Protein AF-L8HB00-F1 (afdb_monomer)

Nearest PDB structures (foldseek):
  5vso-assembly1_A  TM=8.810E-01  e=8.664E-04  Saccharomyces cerevisiae S288C
  6yxy-assembly1_BK  TM=7.697E-01  e=9.149E-04  Trypanosoma brucei brucei
  2cug-assembly1_A  TM=8.144E-01  e=2.578E-03  Mus musculus
  1wjz-assembly1_A  TM=8.775E-01  e=6.881E-03  Mus musculus
  4j7z-assembly3_C  TM=7.113E-01  e=1.415E-03  Thermus thermophilus HB8

Structure (mmCIF, N/CA/C/O backbone):
data_AF-L8HB00-F1
#
_entry.id   AF-L8HB00-F1
#
loop_
_atom_site.group_PDB
_atom_site.id
_atom_site.type_symbol
_atom_site.label_atom_id
_atom_site.label_alt_id
_atom_site.label_comp_id
_atom_site.label_asym_id
_atom_site.label_entity_id
_atom_site.label_seq_id
_atom_site.pdbx_PDB_ins_code
_atom_site.Cartn_x
_atom_site.Cartn_y
_atom_site.Cartn_z
_atom_site.occupancy
_atom_site.B_iso_or_equiv
_atom_site.auth_seq_id
_atom_site.auth_comp_id
_atom_site.auth_asym_id
_atom_site.auth_atom_id
_atom_site.pdbx_PDB_model_num
ATOM 1 N N . MET A 1 1 ? 56.056 15.959 11.701 1.00 39.66 1 MET A N 1
ATOM 2 C CA . MET A 1 1 ? 55.406 15.051 10.730 1.00 39.66 1 MET A CA 1
ATOM 3 C C . MET A 1 1 ? 53.929 14.975 11.079 1.00 39.66 1 MET A C 1
ATOM 5 O O . MET A 1 1 ? 53.595 14.394 12.098 1.00 39.66 1 MET A O 1
ATOM 9 N N . ALA A 1 2 ? 53.075 15.645 10.307 1.00 41.38 2 ALA A N 1
ATOM 10 C CA . ALA A 1 2 ? 51.628 15.688 10.512 1.00 41.38 2 ALA A CA 1
ATOM 11 C C . ALA A 1 2 ? 50.933 15.232 9.219 1.00 41.38 2 ALA A C 1
ATOM 13 O O . ALA A 1 2 ? 51.299 15.740 8.157 1.00 41.38 2 ALA A O 1
ATOM 14 N N . PRO A 1 3 ? 49.950 14.319 9.272 1.00 49.31 3 PRO A N 1
ATOM 15 C CA . PRO A 1 3 ? 49.091 14.029 8.137 1.00 49.31 3 PRO A CA 1
ATOM 16 C C . PRO A 1 3 ? 47.761 14.782 8.291 1.00 49.31 3 PRO A C 1
ATOM 18 O O . PRO A 1 3 ? 46.856 14.354 9.000 1.00 49.31 3 PRO A O 1
ATOM 21 N N . THR A 1 4 ? 47.621 15.910 7.601 1.00 55.75 4 THR A N 1
ATOM 22 C CA . THR A 1 4 ? 46.333 16.574 7.356 1.00 55.75 4 THR A CA 1
ATOM 23 C C . THR A 1 4 ? 46.230 16.826 5.857 1.00 55.75 4 THR A C 1
ATOM 25 O O . THR A 1 4 ? 47.190 17.336 5.288 1.00 55.75 4 THR A O 1
ATOM 28 N N . ARG A 1 5 ? 45.105 16.424 5.226 1.00 55.84 5 ARG A N 1
ATOM 29 C CA . ARG A 1 5 ? 44.548 16.905 3.922 1.00 55.84 5 ARG A CA 1
ATOM 30 C C . ARG A 1 5 ? 43.661 15.903 3.155 1.00 55.84 5 ARG A C 1
ATOM 32 O O . ARG A 1 5 ? 43.244 16.215 2.051 1.00 55.84 5 ARG A O 1
ATOM 39 N N . GLY A 1 6 ? 43.297 14.747 3.719 1.00 54.19 6 GLY A N 1
ATOM 40 C CA . GLY A 1 6 ? 42.375 13.810 3.043 1.00 54.19 6 GLY A CA 1
ATOM 41 C C . GLY A 1 6 ? 40.877 14.127 3.194 1.00 54.19 6 GLY A C 1
ATOM 42 O O . GLY A 1 6 ? 40.099 13.890 2.281 1.00 54.19 6 GLY A O 1
ATOM 43 N N . TRP A 1 7 ? 40.460 14.693 4.331 1.00 51.41 7 TRP A N 1
ATOM 44 C CA . TRP A 1 7 ? 39.037 14.753 4.711 1.00 51.41 7 TRP A CA 1
ATOM 45 C C . TRP A 1 7 ? 38.340 16.074 4.363 1.00 51.41 7 TRP A C 1
ATOM 47 O O . TRP A 1 7 ? 37.119 16.126 4.255 1.00 51.41 7 TRP A O 1
ATOM 57 N N . VAL A 1 8 ? 39.106 17.143 4.133 1.00 53.53 8 VAL A N 1
ATOM 58 C CA . VAL A 1 8 ? 38.538 18.474 3.859 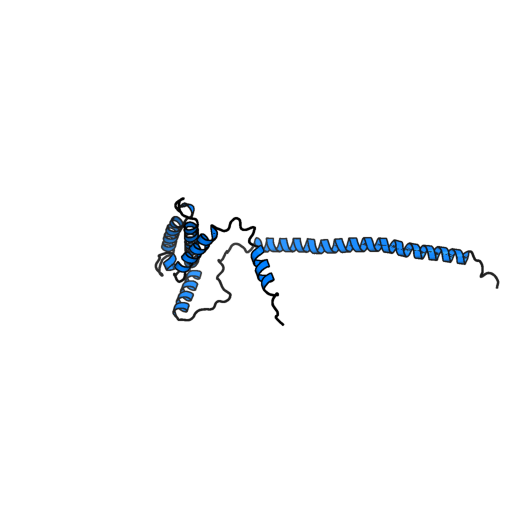1.00 53.53 8 VAL A CA 1
ATOM 59 C C . VAL A 1 8 ? 37.938 18.544 2.449 1.00 53.53 8 VAL A C 1
ATOM 61 O O . VAL A 1 8 ? 36.927 19.204 2.247 1.00 53.53 8 VAL A O 1
ATOM 64 N N . LEU A 1 9 ? 38.490 17.807 1.479 1.00 53.34 9 LEU A N 1
ATOM 65 C CA . LEU A 1 9 ? 37.982 17.809 0.102 1.00 53.34 9 LEU A CA 1
ATOM 66 C C . LEU A 1 9 ? 36.659 17.039 -0.047 1.00 53.34 9 LEU A C 1
ATOM 68 O O . LEU A 1 9 ? 35.803 17.467 -0.816 1.00 53.34 9 LEU A O 1
ATOM 72 N N . ALA A 1 10 ? 36.437 15.975 0.734 1.00 50.38 10 ALA A N 1
ATOM 73 C CA . ALA A 1 10 ? 35.156 15.262 0.747 1.00 50.38 10 ALA A CA 1
ATO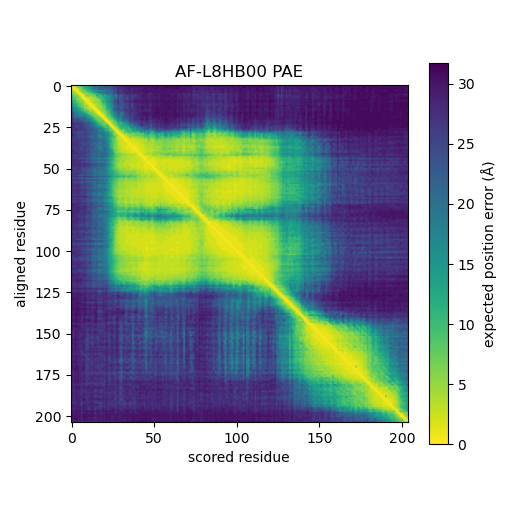M 74 C C . ALA A 1 10 ? 34.014 16.136 1.304 1.00 50.38 10 ALA A C 1
ATOM 76 O O . ALA A 1 10 ? 32.906 16.113 0.775 1.00 50.38 10 ALA A O 1
ATOM 77 N N . ALA A 1 11 ? 34.300 16.971 2.310 1.00 48.78 11 ALA A N 1
ATOM 78 C CA . ALA A 1 11 ? 33.329 17.925 2.846 1.00 48.78 11 ALA A CA 1
ATOM 79 C C . ALA A 1 11 ? 33.009 19.062 1.853 1.00 48.78 11 ALA A C 1
ATOM 81 O O . ALA A 1 11 ? 31.859 19.478 1.741 1.00 48.78 11 ALA A O 1
ATOM 82 N N . VAL A 1 12 ? 33.997 19.533 1.085 1.00 51.69 12 VAL A N 1
ATOM 83 C CA . VAL A 1 12 ? 33.804 20.625 0.113 1.00 51.69 12 VAL A CA 1
ATOM 84 C C . VAL A 1 12 ? 33.034 20.167 -1.137 1.00 51.69 12 VAL A C 1
ATOM 86 O O . VAL A 1 12 ? 32.240 20.941 -1.668 1.00 51.69 12 VAL A O 1
ATOM 89 N N . VAL A 1 13 ? 33.177 18.909 -1.574 1.00 51.16 13 VAL A N 1
ATOM 90 C CA . VAL A 1 13 ? 32.409 18.370 -2.720 1.00 51.16 13 VAL A CA 1
ATOM 91 C C . VAL A 1 13 ? 30.922 18.177 -2.385 1.00 51.16 13 VAL A C 1
ATOM 93 O O . VAL A 1 13 ? 30.077 18.403 -3.247 1.00 51.16 13 VAL A O 1
ATOM 96 N N . VAL A 1 14 ? 30.576 17.860 -1.131 1.00 49.97 14 VAL A N 1
ATOM 97 C CA . VAL A 1 14 ? 29.169 17.825 -0.679 1.00 49.97 14 VAL A CA 1
ATOM 98 C C . VAL A 1 14 ? 28.579 19.240 -0.576 1.00 49.97 14 VAL A C 1
ATOM 100 O O . VAL A 1 14 ? 27.409 19.443 -0.887 1.00 49.97 14 VAL A O 1
ATOM 103 N N . LEU A 1 15 ? 29.393 20.243 -0.230 1.00 49.03 15 LEU A N 1
ATOM 104 C CA . LEU A 1 15 ? 28.955 21.639 -0.104 1.00 49.03 15 LEU A CA 1
ATOM 105 C C . LEU A 1 15 ? 28.766 22.374 -1.443 1.00 49.03 15 LEU A C 1
ATOM 107 O O . LEU A 1 15 ? 27.979 23.318 -1.504 1.00 49.03 15 LEU A O 1
ATOM 111 N N . LEU A 1 16 ? 29.422 21.949 -2.529 1.00 48.22 16 LEU A N 1
ATOM 112 C CA . LEU A 1 16 ? 29.274 22.586 -3.848 1.00 48.22 16 LEU A CA 1
ATOM 113 C C . LEU A 1 16 ? 28.073 22.092 -4.676 1.00 48.22 16 LEU A C 1
ATOM 115 O O . LEU A 1 16 ? 27.759 22.703 -5.696 1.00 48.22 16 LEU A O 1
ATOM 119 N N . CYS A 1 17 ? 27.342 21.071 -4.221 1.00 39.91 17 CYS A N 1
ATOM 120 C CA . CYS A 1 17 ? 26.088 20.634 -4.853 1.00 39.91 17 CYS A CA 1
ATOM 121 C C . CYS A 1 17 ? 24.837 21.338 -4.275 1.00 39.91 17 CYS A C 1
ATOM 123 O O . CYS A 1 17 ? 23.714 20.903 -4.502 1.00 39.91 17 CYS A O 1
ATOM 125 N N . CYS A 1 18 ? 25.008 22.441 -3.534 1.00 38.59 18 CYS A N 1
ATOM 126 C CA . CYS A 1 18 ? 23.901 23.246 -2.993 1.00 38.59 18 CYS A CA 1
ATOM 127 C C . CYS A 1 18 ? 23.484 24.438 -3.880 1.00 38.59 18 CYS A C 1
ATOM 129 O O . CYS A 1 18 ? 22.535 25.141 -3.547 1.00 38.59 18 CYS A O 1
ATOM 131 N N . CYS A 1 19 ? 24.136 24.684 -5.023 1.00 38.81 19 CYS A N 1
ATOM 132 C CA . CYS A 1 19 ? 23.927 25.917 -5.803 1.00 38.81 19 CYS A CA 1
ATOM 133 C C . CYS A 1 19 ? 22.950 25.800 -6.995 1.00 38.81 19 CYS A C 1
ATOM 135 O O . CYS A 1 19 ? 23.040 26.568 -7.948 1.00 38.81 19 CYS A O 1
ATOM 137 N N . SER A 1 20 ? 21.991 24.868 -6.949 1.00 45.69 20 SER A N 1
ATOM 138 C CA . SER A 1 20 ? 20.797 24.912 -7.822 1.00 45.69 20 SER A CA 1
ATOM 139 C C . SER A 1 20 ? 19.470 24.724 -7.070 1.00 45.69 20 SER A C 1
ATOM 141 O O . SER A 1 20 ? 18.415 24.592 -7.685 1.00 45.69 20 SER A O 1
ATOM 143 N N . ALA A 1 21 ? 19.490 24.790 -5.733 1.00 46.81 21 ALA A N 1
ATOM 144 C CA . ALA A 1 21 ? 18.308 24.663 -4.881 1.00 46.81 21 ALA A CA 1
ATOM 145 C C . ALA A 1 21 ? 17.496 25.973 -4.806 1.00 46.81 21 ALA A C 1
ATOM 147 O O . ALA A 1 21 ? 17.258 26.529 -3.737 1.00 46.81 21 ALA A O 1
ATOM 148 N N . GLY A 1 22 ? 17.049 26.475 -5.953 1.00 42.31 22 GLY A N 1
ATOM 149 C CA . GLY A 1 22 ? 16.050 27.539 -6.038 1.00 42.31 22 GLY A CA 1
ATOM 150 C C . GLY A 1 22 ? 14.625 26.983 -6.038 1.00 42.31 22 GLY A C 1
ATOM 151 O O . GLY A 1 22 ? 13.922 27.224 -7.008 1.00 42.31 22 GLY A O 1
ATOM 152 N N . ALA A 1 23 ? 14.222 26.204 -5.018 1.00 38.59 23 ALA A N 1
ATOM 153 C CA . ALA A 1 23 ? 12.818 25.777 -4.803 1.00 38.59 23 ALA A CA 1
ATOM 154 C C . ALA A 1 23 ? 12.507 25.094 -3.438 1.00 38.59 23 ALA A C 1
ATOM 156 O O . ALA A 1 23 ? 11.421 24.550 -3.278 1.00 38.59 23 ALA A O 1
ATOM 157 N N . ALA A 1 24 ? 13.419 25.060 -2.454 1.00 40.69 24 ALA A N 1
ATOM 158 C CA . ALA A 1 24 ? 13.330 24.122 -1.316 1.00 40.69 24 ALA A CA 1
ATOM 159 C C . ALA A 1 24 ? 12.853 24.713 0.036 1.00 40.69 24 ALA A C 1
ATOM 161 O O . ALA A 1 24 ? 13.113 24.124 1.081 1.00 40.69 24 ALA A O 1
ATOM 162 N N . SER A 1 25 ? 12.188 25.875 0.065 1.00 43.81 25 SER A N 1
ATOM 163 C CA . SER A 1 25 ? 11.753 26.500 1.332 1.00 43.81 25 SER A CA 1
ATOM 164 C C . SER A 1 25 ? 10.322 26.162 1.772 1.00 43.81 25 SER A C 1
ATOM 166 O O . SER A 1 25 ? 9.989 26.399 2.930 1.00 43.81 25 SER A O 1
ATOM 168 N N . SER A 1 26 ? 9.473 25.586 0.912 1.00 50.56 26 SER A N 1
ATOM 169 C CA . SER A 1 26 ? 8.098 25.196 1.281 1.00 50.56 26 SER A CA 1
ATOM 170 C C . SER A 1 26 ? 7.983 23.762 1.816 1.00 50.56 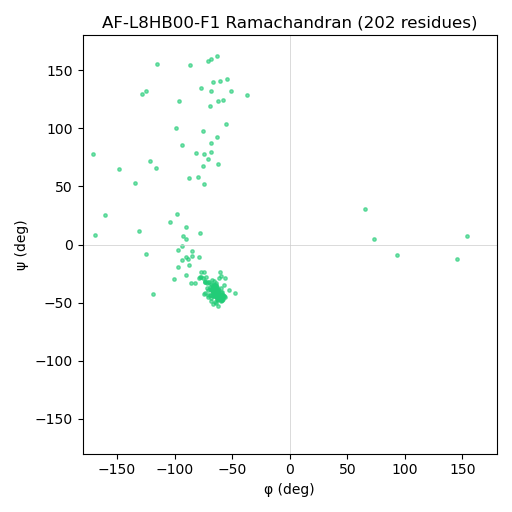26 SER A C 1
ATOM 172 O O . SER A 1 26 ? 7.101 23.479 2.627 1.00 50.56 26 SER A O 1
ATOM 174 N N . SER A 1 27 ? 8.893 22.870 1.418 1.00 52.38 27 SER A N 1
ATOM 175 C CA . SER A 1 27 ? 8.803 21.426 1.677 1.00 52.38 27 SER A CA 1
ATOM 176 C C . SER A 1 27 ? 9.058 21.025 3.133 1.00 52.38 27 SER A C 1
ATOM 178 O O . SER A 1 27 ? 8.479 20.047 3.592 1.00 52.38 27 SER A O 1
ATOM 180 N N . LEU A 1 28 ? 9.847 21.794 3.893 1.00 53.41 28 LEU A N 1
ATOM 181 C CA . LEU A 1 28 ? 10.149 21.470 5.297 1.00 53.41 28 LEU A CA 1
ATOM 182 C C . LEU A 1 28 ? 8.889 21.494 6.179 1.00 53.41 28 LEU A C 1
ATOM 184 O O . LEU A 1 28 ? 8.717 20.634 7.033 1.00 53.41 28 LEU A O 1
ATOM 188 N N . THR A 1 29 ? 7.956 22.414 5.916 1.00 67.38 29 THR A N 1
ATOM 189 C CA . THR A 1 29 ? 6.691 22.482 6.674 1.00 67.38 29 THR A CA 1
ATOM 190 C C . THR A 1 29 ? 5.678 21.410 6.259 1.00 67.38 29 THR A C 1
ATOM 192 O O . THR A 1 29 ? 4.852 20.993 7.070 1.00 67.38 29 THR A O 1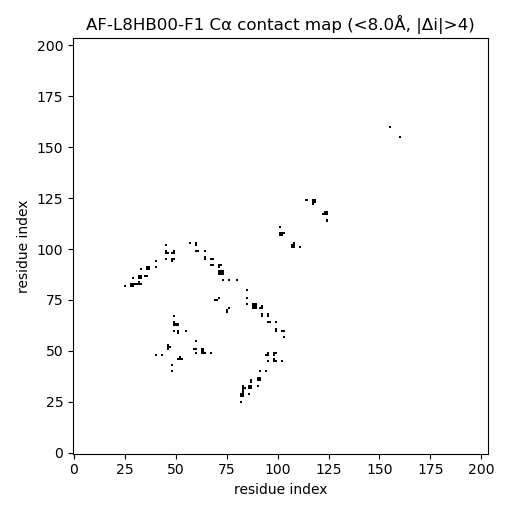
ATOM 195 N N . GLU A 1 30 ? 5.732 20.940 5.009 1.00 70.81 30 GLU A N 1
ATOM 196 C CA . GLU A 1 30 ? 4.866 19.864 4.510 1.00 70.81 30 GLU A CA 1
ATOM 197 C C . GLU A 1 30 ? 5.316 18.500 5.055 1.00 70.81 30 GLU A C 1
ATOM 199 O O . GLU A 1 30 ? 4.490 17.707 5.517 1.00 70.81 30 GLU A O 1
ATOM 204 N N . GLU A 1 31 ? 6.625 18.240 5.077 1.00 73.00 31 GLU A N 1
ATOM 205 C CA . GLU A 1 31 ? 7.191 17.013 5.652 1.00 73.00 31 GLU A CA 1
ATOM 206 C C . GLU A 1 31 ? 6.990 16.933 7.174 1.00 73.00 31 GLU A C 1
ATOM 208 O O . GLU A 1 31 ? 6.616 15.878 7.693 1.00 73.00 31 GLU A O 1
ATOM 213 N N . GLU A 1 32 ? 7.135 18.041 7.904 1.00 77.88 32 GLU A N 1
ATOM 214 C CA . GLU A 1 32 ? 6.838 18.077 9.343 1.00 77.88 32 GLU A CA 1
ATOM 215 C C . GLU A 1 32 ? 5.350 17.821 9.633 1.00 77.88 32 GLU A C 1
ATOM 217 O O . GLU A 1 32 ? 5.015 17.032 10.520 1.00 77.88 32 GLU A O 1
ATOM 222 N N . ALA A 1 33 ? 4.441 18.425 8.859 1.00 79.94 33 ALA A N 1
ATOM 223 C CA . ALA A 1 33 ? 3.000 18.264 9.057 1.00 79.94 33 ALA A CA 1
ATOM 224 C C . ALA A 1 33 ? 2.503 16.852 8.713 1.00 79.94 33 ALA A C 1
ATOM 226 O O . ALA A 1 33 ? 1.655 16.300 9.421 1.00 79.94 33 ALA A O 1
ATOM 227 N N . THR A 1 34 ? 3.047 16.239 7.657 1.00 82.31 34 THR A N 1
ATOM 228 C CA . THR A 1 34 ? 2.745 14.840 7.322 1.00 82.31 34 THR A CA 1
ATOM 229 C C . THR A 1 34 ? 3.276 13.885 8.383 1.00 82.31 34 THR A C 1
ATOM 231 O O . THR A 1 34 ? 2.537 13.000 8.811 1.00 82.31 34 THR A O 1
ATOM 234 N N . THR A 1 35 ? 4.502 14.093 8.869 1.00 85.31 35 THR A N 1
ATOM 235 C CA . THR A 1 35 ? 5.106 13.263 9.922 1.00 85.31 35 THR A CA 1
ATOM 236 C C . THR A 1 35 ? 4.333 13.377 11.237 1.00 85.31 35 THR A C 1
ATOM 238 O O . THR A 1 35 ? 4.037 12.361 11.867 1.00 85.31 35 THR A O 1
ATOM 241 N N . ALA A 1 36 ? 3.926 14.587 11.631 1.00 83.88 36 ALA A N 1
ATOM 242 C CA . ALA A 1 36 ? 3.103 14.807 12.820 1.00 83.88 36 ALA A CA 1
ATOM 243 C C . ALA A 1 36 ? 1.720 14.142 12.698 1.00 83.88 36 ALA A C 1
ATOM 245 O O . ALA A 1 36 ? 1.273 13.474 13.632 1.00 83.88 36 ALA A O 1
ATOM 246 N N . ALA A 1 37 ? 1.064 14.254 11.537 1.00 82.81 37 ALA A N 1
ATOM 247 C CA . ALA A 1 37 ? -0.214 13.588 11.284 1.00 82.81 37 ALA A CA 1
ATOM 248 C C . ALA A 1 37 ? -0.079 12.055 11.278 1.00 82.81 37 ALA A C 1
ATOM 250 O O . ALA A 1 37 ? -0.938 11.353 11.813 1.00 82.81 37 ALA A O 1
ATOM 251 N N . GLN A 1 38 ? 1.008 11.521 10.712 1.00 84.94 38 GLN A N 1
ATOM 252 C CA . GLN A 1 38 ? 1.311 10.088 10.749 1.00 84.94 38 GLN A CA 1
ATOM 253 C C . GLN A 1 38 ? 1.565 9.603 12.178 1.00 84.94 38 GLN A C 1
ATOM 255 O O . GLN A 1 38 ? 1.040 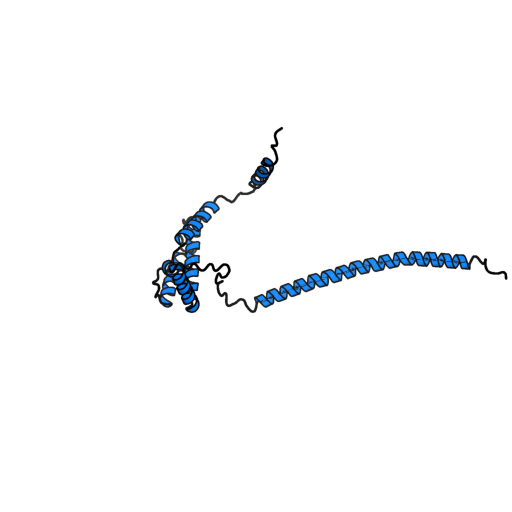8.558 12.553 1.00 84.94 38 GLN A O 1
ATOM 260 N N . ALA A 1 39 ? 2.313 10.362 12.983 1.00 85.69 39 ALA A N 1
ATOM 261 C CA . ALA A 1 39 ? 2.566 10.045 14.387 1.00 85.69 39 ALA A CA 1
ATOM 262 C C . ALA A 1 39 ? 1.279 10.078 15.229 1.00 85.69 39 ALA A C 1
ATOM 264 O O . ALA A 1 39 ? 1.085 9.216 16.078 1.00 85.69 39 ALA A O 1
ATOM 265 N N . GLU A 1 40 ? 0.363 11.012 14.957 1.00 86.81 40 GLU A N 1
ATOM 266 C CA . GLU A 1 40 ? -0.953 11.076 15.611 1.00 86.81 40 GLU A CA 1
ATOM 267 C C . GLU A 1 40 ? -1.828 9.848 15.296 1.00 86.81 40 GLU A C 1
ATOM 269 O O . GLU A 1 40 ? -2.644 9.422 16.112 1.00 86.81 40 GLU A O 1
ATOM 274 N N . LEU A 1 41 ? -1.692 9.288 14.093 1.00 85.88 41 LEU A N 1
ATOM 275 C CA . LEU A 1 41 ? -2.409 8.087 13.655 1.00 85.88 41 LEU A CA 1
ATOM 276 C C . LEU A 1 41 ? -1.660 6.793 14.007 1.00 85.88 41 LEU A C 1
ATOM 278 O O . LEU A 1 41 ? -2.235 5.704 13.905 1.00 85.88 41 LEU A O 1
ATOM 282 N N . ALA A 1 42 ? -0.394 6.892 14.413 1.00 82.12 42 ALA A N 1
ATOM 283 C CA . ALA A 1 42 ? 0.416 5.756 14.811 1.00 82.12 42 ALA A CA 1
ATOM 284 C C . ALA A 1 42 ? -0.121 5.191 16.132 1.00 82.12 42 ALA A C 1
ATOM 286 O O . ALA A 1 42 ? -0.175 5.871 17.150 1.00 82.12 42 ALA A O 1
ATOM 287 N N . GLY A 1 43 ? -0.542 3.927 16.101 1.00 81.69 43 GLY A N 1
ATOM 288 C CA . GLY A 1 43 ? -1.134 3.246 17.254 1.00 81.69 43 GLY A CA 1
ATOM 289 C C . GLY A 1 43 ? -2.659 3.315 17.330 1.00 81.69 43 GLY A C 1
ATOM 290 O O . GLY A 1 43 ? -3.227 2.577 18.126 1.00 81.69 43 GLY A O 1
ATOM 291 N N . LYS A 1 44 ? -3.328 4.110 16.480 1.00 88.62 44 LYS A N 1
ATOM 292 C CA . LYS A 1 44 ? -4.793 4.071 16.367 1.00 88.62 44 LYS A CA 1
ATOM 293 C C . LYS A 1 44 ? -5.247 2.855 15.563 1.00 88.62 44 LYS A C 1
ATOM 295 O O . LYS A 1 44 ? -4.703 2.578 14.482 1.00 88.62 44 LYS A O 1
ATOM 300 N N . THR A 1 45 ? -6.267 2.168 16.067 1.00 92.06 45 THR A N 1
ATOM 301 C CA . THR A 1 45 ? -6.887 1.019 15.386 1.00 92.06 45 THR A CA 1
ATOM 302 C C . THR A 1 45 ? -7.688 1.474 14.159 1.00 92.06 45 THR A C 1
ATOM 304 O O . THR A 1 45 ? -8.102 2.631 14.053 1.00 92.06 45 THR A O 1
ATOM 307 N N . HIS A 1 46 ? -7.943 0.586 13.192 1.00 91.94 46 HIS A N 1
ATOM 308 C CA . HIS A 1 46 ? -8.779 0.930 12.030 1.00 91.94 46 HIS A CA 1
ATOM 309 C C . HIS A 1 46 ? -10.215 1.321 12.419 1.00 91.94 46 HIS A C 1
ATOM 311 O O . HIS A 1 46 ? -10.833 2.139 11.736 1.00 91.94 46 HIS A O 1
ATOM 317 N N . TYR A 1 47 ? -10.727 0.776 13.524 1.00 93.50 47 TYR A N 1
ATOM 318 C CA . TYR A 1 47 ? -12.033 1.133 14.078 1.00 93.50 47 TYR A CA 1
ATOM 319 C C . TYR A 1 47 ? -12.029 2.560 14.645 1.00 93.50 47 TYR A C 1
ATOM 321 O O . TYR A 1 47 ? -12.923 3.346 14.329 1.00 93.50 47 TYR A O 1
ATOM 329 N N . GLU A 1 48 ? -10.977 2.935 15.378 1.00 92.62 48 GLU A N 1
ATOM 330 C CA . GLU A 1 48 ? -10.791 4.291 15.914 1.00 92.62 48 GLU A CA 1
ATOM 331 C C . GLU A 1 48 ? -10.610 5.344 14.820 1.00 92.62 48 GLU A C 1
ATOM 333 O O . GLU A 1 48 ? -11.185 6.426 14.913 1.00 92.62 48 GLU A O 1
ATOM 338 N N . VAL A 1 49 ? -9.859 5.030 13.758 1.00 92.94 49 VAL A N 1
ATOM 339 C CA . VAL A 1 49 ? -9.677 5.936 12.609 1.00 92.94 49 VAL A CA 1
ATOM 340 C C . VAL A 1 49 ? -11.016 6.267 11.942 1.00 92.94 49 VAL A C 1
ATOM 342 O O . VAL A 1 49 ? -11.218 7.395 11.495 1.00 92.94 49 VAL A O 1
ATOM 345 N N . LEU A 1 50 ? -11.930 5.297 11.868 1.00 92.75 50 LEU A N 1
ATOM 346 C CA . LEU A 1 50 ? -13.274 5.496 11.322 1.00 92.75 50 LEU A CA 1
ATOM 347 C C . LEU A 1 50 ? -14.277 6.034 12.355 1.00 92.75 50 LEU A C 1
ATOM 349 O O . LEU A 1 50 ? -15.388 6.395 11.970 1.00 92.75 50 LEU A O 1
ATOM 353 N N . GLY A 1 51 ? -13.919 6.077 13.641 1.00 91.88 51 GLY A N 1
ATOM 354 C CA . GLY A 1 51 ? -14.822 6.470 14.724 1.00 91.88 51 GLY A CA 1
ATOM 355 C C . GLY A 1 51 ? -15.988 5.497 14.935 1.00 91.88 51 GLY A C 1
ATOM 356 O O . GLY A 1 51 ? -17.077 5.920 15.320 1.00 91.88 51 GLY A O 1
ATOM 357 N N . VAL A 1 52 ? -15.791 4.207 14.646 1.00 94.12 52 VAL A N 1
ATOM 358 C CA . VAL A 1 52 ? -16.824 3.165 14.780 1.00 94.12 52 VAL A CA 1
ATOM 359 C C . VAL A 1 52 ? -16.438 2.137 15.843 1.00 94.12 52 VAL A C 1
ATOM 361 O O . VAL A 1 52 ? -15.262 1.936 16.127 1.00 94.12 52 VAL A O 1
ATOM 364 N N . GLY A 1 53 ? -17.432 1.460 16.425 1.00 91.75 53 GLY A N 1
ATOM 365 C CA . GLY A 1 53 ? -17.188 0.357 17.359 1.00 91.75 53 GLY A CA 1
ATOM 366 C C . GLY A 1 53 ? -16.589 -0.878 16.674 1.00 91.75 53 GLY A C 1
ATOM 367 O O . GLY A 1 53 ? -16.744 -1.075 15.467 1.00 91.75 53 GLY A O 1
ATOM 368 N N . THR A 1 54 ? -15.956 -1.755 17.454 1.00 88.38 54 THR A N 1
ATOM 369 C CA . THR A 1 54 ? -15.388 -3.033 16.976 1.00 88.38 54 THR A CA 1
ATOM 370 C C . THR A 1 54 ? -16.438 -3.962 16.362 1.00 88.38 54 THR A C 1
ATOM 372 O O . THR A 1 54 ? -16.121 -4.732 15.453 1.00 88.38 54 THR A O 1
ATOM 375 N N . ASP A 1 55 ? -17.697 -3.832 16.790 1.00 87.81 55 ASP A N 1
ATOM 376 C CA . ASP A 1 55 ? -18.850 -4.608 16.309 1.00 87.81 55 ASP A CA 1
ATOM 377 C C . ASP A 1 55 ? -19.610 -3.926 15.159 1.00 87.81 55 ASP A C 1
ATOM 379 O O . ASP A 1 55 ? -20.667 -4.397 14.738 1.00 87.81 55 ASP A O 1
ATOM 383 N N . ALA A 1 56 ? -19.084 -2.821 14.618 1.00 89.56 56 ALA A N 1
ATOM 384 C CA . ALA A 1 56 ? -19.794 -2.033 13.619 1.00 89.56 56 ALA A CA 1
ATOM 385 C C . ALA A 1 56 ? -20.105 -2.836 12.348 1.00 89.56 56 ALA A C 1
ATOM 387 O O . ALA A 1 56 ? -19.296 -3.631 11.843 1.00 89.56 56 ALA A O 1
ATOM 388 N N . THR A 1 57 ? -21.294 -2.602 11.808 1.00 92.81 57 THR A N 1
ATOM 389 C CA . THR A 1 57 ? -21.818 -3.293 10.628 1.00 92.81 57 THR A CA 1
ATOM 390 C C . THR A 1 57 ? -21.371 -2.604 9.333 1.00 92.81 57 THR A C 1
ATOM 392 O O . THR A 1 57 ? -21.122 -1.401 9.294 1.00 92.81 57 THR A O 1
ATOM 395 N N . LEU A 1 58 ? -21.306 -3.335 8.213 1.00 91.56 58 LEU A N 1
ATOM 396 C CA . LEU A 1 58 ? -20.955 -2.763 6.899 1.00 91.56 58 LEU A CA 1
ATOM 397 C C . LEU A 1 58 ? -21.697 -1.460 6.516 1.00 91.56 58 LEU A C 1
ATOM 399 O O . LEU A 1 58 ? -21.052 -0.574 5.945 1.00 91.56 58 LEU A O 1
ATOM 403 N N . PRO A 1 59 ? -23.016 -1.290 6.760 1.00 92.81 59 PRO A N 1
ATOM 404 C CA . PRO A 1 59 ? -23.685 -0.019 6.489 1.00 92.81 59 PRO A CA 1
ATOM 405 C C . PRO A 1 59 ? -23.180 1.130 7.372 1.00 92.81 59 PRO A C 1
ATOM 407 O O . PRO A 1 59 ? -23.086 2.253 6.876 1.00 92.81 59 PRO A O 1
ATOM 410 N N . GLU A 1 60 ? -22.819 0.877 8.631 1.00 93.38 60 GLU A N 1
ATOM 411 C CA . GLU A 1 60 ? -22.243 1.887 9.531 1.00 93.38 60 GLU A CA 1
ATOM 412 C C . GLU A 1 60 ? -20.845 2.298 9.075 1.00 93.38 60 GLU A C 1
ATOM 414 O O . GLU A 1 60 ? -20.575 3.493 8.954 1.00 93.38 60 GLU A O 1
ATOM 419 N N . LEU A 1 61 ? -20.006 1.332 8.682 1.00 93.81 61 LEU A N 1
ATOM 420 C CA . LEU A 1 61 ? -18.685 1.605 8.106 1.00 93.81 61 LEU A CA 1
ATOM 421 C C . LEU A 1 61 ? -18.790 2.496 6.862 1.00 93.81 61 LEU A C 1
ATOM 423 O O . LEU A 1 61 ? -18.047 3.463 6.713 1.00 93.81 61 LEU A O 1
ATOM 427 N N . LYS A 1 62 ? -19.744 2.202 5.968 1.00 93.69 62 LYS A N 1
ATOM 428 C CA . LYS A 1 62 ? -19.980 3.012 4.762 1.00 93.69 62 LYS A CA 1
ATOM 429 C C . LYS A 1 62 ? -20.453 4.425 5.095 1.00 93.69 62 LYS A C 1
ATOM 431 O O . LYS A 1 62 ? -20.098 5.354 4.372 1.00 93.69 62 LYS A O 1
ATOM 436 N N . ARG A 1 63 ? -21.277 4.595 6.133 1.00 94.81 63 ARG A N 1
ATOM 437 C CA . ARG A 1 63 ? -21.737 5.918 6.581 1.00 94.81 63 ARG A CA 1
ATOM 438 C C . ARG A 1 63 ? -20.569 6.730 7.132 1.00 94.81 63 ARG A C 1
ATOM 440 O O . ARG A 1 63 ? -20.340 7.825 6.633 1.00 94.81 63 ARG A O 1
ATOM 447 N N . ALA A 1 64 ? -19.799 6.161 8.058 1.00 94.50 64 ALA A N 1
ATOM 448 C CA . ALA A 1 64 ? -18.626 6.807 8.644 1.00 94.50 64 ALA A CA 1
ATOM 449 C C . ALA A 1 64 ? -17.594 7.206 7.575 1.00 94.50 64 ALA A C 1
ATOM 451 O O . ALA A 1 64 ? -17.165 8.356 7.517 1.00 94.50 64 ALA A O 1
ATOM 452 N N . PHE A 1 65 ? -17.285 6.293 6.649 1.00 94.56 65 PHE A N 1
ATOM 453 C CA . PHE A 1 65 ? -16.364 6.556 5.544 1.00 94.56 65 PHE A CA 1
ATOM 454 C C . PHE A 1 65 ? -16.812 7.727 4.657 1.00 94.56 65 PHE A C 1
ATOM 456 O O . PHE A 1 65 ? -15.993 8.565 4.280 1.00 94.56 65 PHE A O 1
ATOM 463 N N . ARG A 1 66 ? -18.109 7.809 4.326 1.00 93.38 66 ARG A N 1
ATOM 464 C CA . ARG A 1 66 ? -18.656 8.908 3.512 1.00 93.38 66 ARG A CA 1
ATOM 465 C C . ARG A 1 66 ? -18.522 10.251 4.222 1.00 93.38 66 ARG A C 1
ATOM 467 O O . ARG A 1 66 ? -18.117 11.215 3.582 1.00 93.38 66 ARG A O 1
ATOM 474 N N . THR A 1 67 ? -18.838 10.304 5.513 1.00 92.88 67 THR A N 1
ATOM 475 C CA . THR A 1 67 ? -18.723 11.528 6.317 1.00 92.88 67 THR A CA 1
ATOM 476 C C . THR A 1 67 ? -17.270 12.002 6.378 1.00 92.88 67 THR A C 1
ATOM 478 O O . THR A 1 67 ? -16.978 13.116 5.952 1.00 92.88 67 THR A O 1
ATOM 481 N N . LEU A 1 68 ? -16.344 11.118 6.762 1.00 92.00 68 LEU A N 1
ATOM 482 C CA . LEU A 1 68 ? -14.918 11.445 6.888 1.00 92.00 68 LEU A CA 1
ATOM 483 C C . LEU A 1 68 ? -14.267 11.813 5.550 1.00 92.00 68 LEU A C 1
ATOM 485 O O . LEU A 1 68 ? -13.444 12.721 5.484 1.00 92.00 68 LEU A O 1
ATOM 489 N N . THR A 1 69 ? -14.652 11.144 4.461 1.00 89.44 69 THR A N 1
ATOM 490 C CA . THR A 1 69 ? -14.161 11.477 3.114 1.00 89.44 69 THR A CA 1
ATOM 491 C C . THR A 1 69 ? -14.582 12.881 2.703 1.00 89.44 69 THR A C 1
ATOM 493 O O . THR A 1 69 ? -13.786 13.609 2.121 1.00 89.44 69 THR A O 1
ATOM 496 N N . LEU A 1 70 ? -15.823 13.272 3.001 1.00 89.56 70 LEU A N 1
ATOM 497 C CA . LEU A 1 70 ? -16.315 14.609 2.679 1.00 89.56 70 LEU A CA 1
ATOM 498 C C . LEU A 1 70 ? -15.633 15.691 3.518 1.00 89.56 70 LEU A C 1
ATOM 500 O O . LEU A 1 70 ? -15.454 16.794 3.012 1.00 89.56 70 LEU A O 1
ATOM 504 N N . GLU A 1 71 ? -15.280 15.394 4.766 1.00 87.44 71 GLU A N 1
ATOM 505 C CA . GLU A 1 71 ? -14.577 16.315 5.668 1.00 87.44 71 GLU A CA 1
ATOM 506 C C . GLU A 1 71 ? -13.103 16.491 5.290 1.00 87.44 71 GLU A C 1
ATOM 508 O O . GLU A 1 71 ? -12.598 17.610 5.283 1.00 87.44 71 GLU A O 1
ATOM 513 N N . LEU A 1 72 ? -12.424 15.400 4.929 1.00 87.62 72 LEU A N 1
ATOM 514 C CA . LEU A 1 72 ? -10.991 15.386 4.613 1.00 87.62 72 LEU A CA 1
ATOM 515 C C . LEU A 1 72 ? -10.686 15.638 3.126 1.00 87.62 72 LEU A C 1
ATOM 517 O O . LEU A 1 72 ? -9.531 15.549 2.709 1.00 87.62 72 LEU A O 1
ATOM 521 N N . HIS A 1 73 ? -11.699 15.933 2.307 1.00 81.44 73 HIS A N 1
ATOM 522 C CA . HIS A 1 73 ? -11.506 16.150 0.877 1.00 81.44 73 HIS A CA 1
ATOM 523 C C . HIS A 1 73 ? -10.711 17.446 0.611 1.00 81.44 73 HIS A C 1
ATOM 525 O O . HIS A 1 73 ? -11.107 18.500 1.117 1.00 81.44 73 HIS A O 1
ATOM 531 N N . PRO A 1 74 ? -9.668 17.427 -0.248 1.00 77.06 74 PRO A N 1
ATOM 532 C CA . PRO A 1 74 ? -8.825 18.596 -0.540 1.00 77.06 74 PRO A CA 1
ATOM 533 C C . PRO A 1 74 ? -9.605 19.824 -1.040 1.00 77.06 74 PRO A C 1
ATOM 535 O O . PRO A 1 74 ? -9.188 20.951 -0.798 1.00 77.06 74 PRO A O 1
ATOM 538 N N . ASP A 1 75 ? -10.749 19.610 -1.699 1.00 79.88 75 ASP A N 1
ATOM 539 C CA . ASP A 1 75 ? -11.628 20.673 -2.226 1.00 79.88 75 ASP A CA 1
ATOM 540 C C . ASP A 1 75 ? -12.446 21.400 -1.144 1.00 79.88 75 ASP A C 1
ATOM 542 O O . ASP A 1 75 ? -12.858 22.541 -1.338 1.00 79.88 75 ASP A O 1
ATOM 546 N N . LYS A 1 76 ? -12.687 20.762 0.011 1.00 78.00 76 LYS A N 1
ATOM 547 C CA . LYS A 1 76 ? -13.431 21.382 1.121 1.00 78.00 76 LYS A CA 1
ATOM 548 C C . LYS A 1 76 ? -12.541 22.132 2.107 1.00 78.00 76 LYS A C 1
ATOM 550 O O . LYS A 1 76 ? -13.066 22.853 2.955 1.00 78.00 76 LYS A O 1
ATOM 555 N N . LEU A 1 77 ? -11.221 21.982 2.005 1.00 77.81 77 LEU A N 1
ATOM 556 C CA . LEU A 1 77 ? -10.300 22.745 2.835 1.00 77.81 77 LEU A CA 1
ATOM 557 C C . LEU A 1 77 ? -10.369 24.237 2.472 1.00 77.81 77 LEU A C 1
ATOM 559 O O . LEU A 1 77 ? -10.455 24.586 1.290 1.00 77.81 77 LEU A O 1
ATOM 563 N N . PRO A 1 78 ? -10.316 25.136 3.471 1.00 76.25 78 PRO A N 1
ATOM 564 C CA . PRO A 1 78 ? -10.323 26.567 3.221 1.00 76.25 78 PRO A CA 1
ATOM 565 C C . PRO A 1 78 ? -9.199 26.947 2.251 1.00 76.25 78 PRO A C 1
ATOM 567 O O . PRO A 1 78 ? -8.089 26.419 2.309 1.00 76.25 78 PRO A O 1
ATOM 570 N N . LYS A 1 79 ? -9.450 27.897 1.344 1.00 67.31 79 LYS A N 1
ATOM 571 C CA . LYS A 1 79 ? -8.410 28.370 0.409 1.00 67.31 79 LYS A CA 1
ATOM 572 C C . LYS A 1 79 ? -7.208 28.975 1.148 1.00 67.31 79 LYS A C 1
ATOM 574 O O . LYS A 1 79 ? -6.103 28.963 0.612 1.00 67.31 79 LYS A O 1
ATOM 579 N N . GLN A 1 80 ? -7.429 29.440 2.378 1.00 67.19 80 GLN A N 1
ATOM 580 C CA . GLN A 1 80 ? -6.415 29.945 3.303 1.00 67.19 80 GLN A CA 1
ATOM 581 C C . GLN A 1 80 ? -5.624 28.837 4.018 1.00 67.19 80 GLN A C 1
ATOM 583 O O . GLN A 1 80 ? -4.630 29.155 4.664 1.00 67.19 80 GLN A O 1
ATOM 588 N N . ALA A 1 81 ? -6.045 27.568 3.919 1.00 69.81 81 ALA A N 1
ATOM 589 C CA . ALA A 1 81 ? -5.314 26.444 4.490 1.00 69.81 81 ALA A CA 1
ATOM 590 C C . ALA A 1 81 ? -3.904 26.415 3.900 1.00 69.81 81 ALA A C 1
ATOM 592 O O . ALA A 1 81 ? -3.719 26.397 2.674 1.00 69.81 81 ALA A O 1
ATOM 593 N N . GLY A 1 82 ? -2.911 26.443 4.783 1.00 79.19 82 GLY A N 1
ATOM 594 C CA . GLY A 1 82 ? -1.516 26.356 4.388 1.00 79.19 82 GLY A CA 1
ATOM 595 C C . GLY A 1 82 ? -1.206 25.011 3.716 1.00 79.19 82 GLY A C 1
ATOM 596 O O . GLY A 1 82 ? -1.960 24.045 3.869 1.00 79.19 82 GLY A O 1
ATOM 597 N N . PRO A 1 83 ? -0.084 24.914 2.988 1.00 79.19 83 PRO A N 1
ATOM 598 C CA . PRO A 1 83 ? 0.373 23.650 2.405 1.00 79.19 83 PRO A CA 1
ATOM 599 C C . PRO A 1 83 ? 0.470 22.516 3.444 1.00 79.19 83 PRO A C 1
ATOM 601 O O . PRO A 1 83 ? 0.022 21.401 3.185 1.00 79.19 83 PRO A O 1
ATOM 604 N N . ALA A 1 84 ? 0.926 22.833 4.659 1.00 81.38 84 ALA A N 1
ATOM 605 C CA . ALA A 1 84 ? 1.006 21.914 5.794 1.00 81.38 84 ALA A CA 1
ATOM 606 C C . ALA A 1 84 ? -0.346 21.280 6.185 1.00 81.38 84 ALA A C 1
ATOM 608 O O . ALA A 1 84 ? -0.434 20.077 6.428 1.00 81.38 84 ALA A O 1
ATOM 609 N N . GLU A 1 85 ? -1.425 22.064 6.215 1.00 81.19 85 GLU A N 1
ATOM 610 C CA . GLU A 1 85 ? -2.752 21.580 6.617 1.00 81.19 85 GLU A CA 1
ATOM 611 C C . GLU A 1 85 ? -3.362 20.663 5.550 1.00 81.19 85 GLU A C 1
ATOM 613 O O . GLU A 1 85 ? -3.949 19.627 5.869 1.00 81.19 85 GLU A O 1
ATOM 618 N N . ARG A 1 86 ? -3.146 20.990 4.268 1.00 83.12 86 ARG A N 1
ATOM 619 C CA . ARG A 1 86 ? -3.541 20.121 3.149 1.00 83.12 86 ARG A CA 1
ATOM 620 C C . ARG A 1 86 ? -2.801 18.787 3.191 1.00 83.12 86 ARG A C 1
ATOM 622 O O . ARG A 1 86 ? -3.421 17.742 2.999 1.00 83.12 86 ARG A O 1
ATOM 629 N N . ALA A 1 87 ? -1.503 18.820 3.483 1.00 85.31 87 ALA A N 1
ATOM 630 C CA . ALA A 1 87 ? -0.683 17.621 3.594 1.00 85.31 87 ALA A CA 1
ATOM 631 C C . ALA A 1 87 ? -1.133 16.731 4.773 1.00 85.31 87 ALA A C 1
ATOM 633 O O . ALA A 1 87 ? -1.297 15.519 4.616 1.00 85.31 87 ALA A O 1
ATOM 634 N N . ALA A 1 88 ? -1.445 17.323 5.931 1.00 85.75 88 ALA A N 1
ATOM 635 C CA . ALA A 1 88 ? -1.996 16.595 7.076 1.00 85.75 88 ALA A CA 1
ATOM 636 C C . ALA A 1 88 ? -3.381 15.980 6.780 1.00 85.75 88 ALA A C 1
ATOM 638 O O . ALA A 1 88 ? -3.641 14.823 7.128 1.00 85.75 88 ALA A O 1
ATOM 639 N N . ALA A 1 89 ? -4.265 16.718 6.099 1.00 87.00 89 ALA A N 1
ATOM 640 C CA . ALA A 1 89 ? -5.575 16.212 5.687 1.00 87.00 89 ALA A CA 1
ATOM 641 C C . ALA A 1 89 ? -5.456 15.035 4.706 1.00 87.00 89 ALA A C 1
ATOM 643 O O . ALA A 1 89 ? -6.170 14.041 4.849 1.00 87.00 89 ALA A O 1
ATOM 644 N N . GLN A 1 90 ? -4.503 15.098 3.771 1.00 87.75 90 GLN A N 1
ATOM 645 C CA . GLN A 1 90 ? -4.212 14.000 2.851 1.00 87.75 90 GLN A CA 1
ATOM 646 C C . GLN A 1 90 ? -3.766 12.732 3.591 1.00 87.75 90 GLN A C 1
ATOM 648 O O . GLN A 1 90 ? -4.257 11.644 3.287 1.00 87.75 90 GLN A O 1
ATOM 653 N N . VAL A 1 91 ? -2.881 12.852 4.587 1.00 89.81 91 VAL A N 1
ATOM 654 C CA . VAL A 1 91 ? -2.443 11.708 5.410 1.00 89.81 91 VAL A CA 1
ATOM 655 C C . VAL A 1 91 ? -3.630 11.061 6.125 1.00 89.81 91 VAL A C 1
ATOM 657 O O . VAL A 1 91 ? -3.802 9.840 6.067 1.00 89.81 91 VAL A O 1
ATOM 660 N N . ARG A 1 92 ? -4.486 11.872 6.757 1.00 90.38 92 ARG A N 1
ATOM 661 C CA . ARG A 1 92 ? -5.699 11.384 7.432 1.00 90.38 92 ARG A CA 1
ATOM 662 C C . ARG A 1 92 ? -6.652 10.703 6.452 1.00 90.38 92 ARG A C 1
ATOM 664 O O . ARG A 1 92 ? -7.156 9.621 6.748 1.00 90.38 92 ARG A O 1
ATOM 671 N N . PHE A 1 93 ? -6.846 11.285 5.270 1.00 90.88 93 PHE A N 1
ATOM 672 C CA . PHE A 1 93 ? -7.691 10.716 4.224 1.00 90.88 93 PHE A CA 1
ATOM 673 C C . P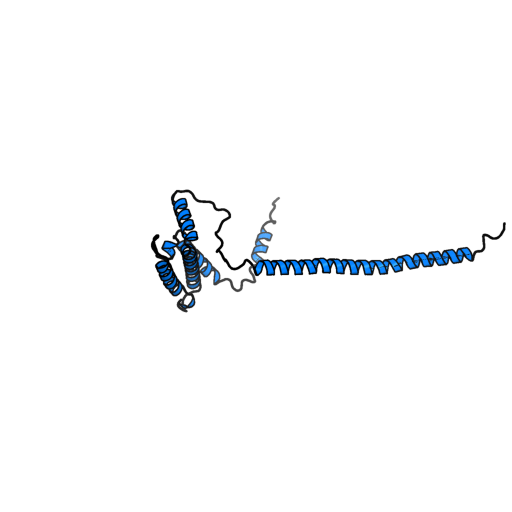HE A 1 93 ? -7.200 9.334 3.780 1.00 90.88 93 PHE A C 1
ATOM 675 O O . PHE A 1 93 ? -7.976 8.378 3.750 1.00 90.88 93 PHE A O 1
ATOM 682 N N . LEU A 1 94 ? -5.901 9.202 3.499 1.00 90.75 94 LEU A N 1
ATOM 683 C CA . LEU A 1 94 ? -5.305 7.922 3.112 1.00 90.75 94 LEU A CA 1
ATOM 684 C C . LEU A 1 94 ? -5.513 6.853 4.189 1.00 90.75 94 LEU A C 1
ATOM 686 O O . LEU A 1 94 ? -5.855 5.714 3.866 1.00 90.75 94 LEU A O 1
ATOM 690 N N . ARG A 1 95 ? -5.378 7.227 5.465 1.00 91.00 95 ARG A N 1
ATOM 691 C CA . ARG A 1 95 ? -5.580 6.311 6.591 1.00 91.00 95 ARG A CA 1
ATOM 692 C C . ARG A 1 95 ? -7.038 5.866 6.737 1.00 91.00 95 ARG A C 1
ATOM 694 O O . ARG A 1 95 ? -7.289 4.694 7.010 1.00 91.00 95 ARG A O 1
ATOM 701 N N . VAL A 1 96 ? -7.995 6.767 6.512 1.00 92.94 96 VAL A N 1
ATOM 702 C CA . VAL A 1 96 ? -9.438 6.455 6.495 1.00 92.94 96 VAL A CA 1
ATOM 703 C C . VAL A 1 96 ? -9.783 5.476 5.370 1.00 92.94 96 VAL A C 1
ATOM 705 O O . VAL A 1 96 ? -10.526 4.517 5.591 1.00 92.94 96 VAL A O 1
ATOM 708 N N . VAL A 1 97 ? -9.220 5.680 4.175 1.00 92.25 97 VAL A N 1
ATOM 709 C CA . VAL A 1 97 ? -9.401 4.768 3.034 1.00 92.25 97 VAL A CA 1
ATOM 710 C C . VAL A 1 97 ? -8.834 3.384 3.345 1.00 92.25 97 VAL A C 1
ATOM 712 O O . VAL A 1 97 ? -9.525 2.387 3.145 1.00 92.25 97 VAL A O 1
ATOM 715 N N . GLU A 1 98 ? -7.615 3.316 3.880 1.00 90.94 98 GLU A N 1
ATOM 716 C CA . GLU A 1 98 ? -6.974 2.058 4.274 1.00 90.94 98 GLU A CA 1
ATOM 717 C C . GLU A 1 98 ? -7.803 1.290 5.319 1.00 90.94 98 GLU A C 1
ATOM 719 O O . GLU A 1 98 ? -8.055 0.093 5.157 1.00 90.94 98 GLU A O 1
ATOM 724 N N . ALA A 1 99 ? -8.283 1.984 6.356 1.00 92.44 99 ALA A N 1
ATOM 725 C CA . ALA A 1 99 ? -9.132 1.394 7.387 1.00 92.44 99 ALA A CA 1
ATOM 726 C C . ALA A 1 99 ? -10.428 0.819 6.793 1.00 92.44 99 ALA A C 1
ATOM 728 O O . ALA A 1 99 ? -10.791 -0.328 7.067 1.00 92.44 99 ALA A O 1
ATOM 729 N N . PHE A 1 100 ? -11.108 1.579 5.930 1.00 93.75 100 PHE A N 1
ATOM 730 C CA . PHE A 1 100 ? -12.335 1.119 5.283 1.00 93.75 100 PHE A CA 1
ATOM 731 C C . PHE A 1 100 ? -12.091 -0.069 4.342 1.00 93.75 100 PHE A C 1
ATOM 733 O O . PHE A 1 100 ? -12.866 -1.025 4.358 1.00 93.75 100 PHE A O 1
ATOM 740 N N . GLU A 1 101 ? -11.020 -0.052 3.546 1.00 91.06 101 GLU A N 1
ATOM 741 C CA . GLU A 1 101 ? -10.673 -1.156 2.642 1.00 91.06 101 GLU A CA 1
ATOM 742 C C . GLU A 1 101 ? -10.433 -2.470 3.395 1.00 91.06 101 GLU A C 1
ATOM 744 O O . GLU A 1 101 ? -10.872 -3.526 2.933 1.00 91.06 101 GLU A O 1
ATOM 749 N N . THR A 1 102 ? -9.758 -2.411 4.544 1.00 90.62 102 THR A N 1
ATOM 750 C CA . THR A 1 102 ? -9.483 -3.589 5.378 1.00 90.62 102 THR A CA 1
ATOM 751 C C . THR A 1 102 ? -10.744 -4.112 6.061 1.00 90.62 102 THR A C 1
ATOM 753 O O . THR A 1 102 ? -10.948 -5.322 6.121 1.00 90.62 102 THR A O 1
ATOM 756 N N . LEU A 1 103 ? -11.618 -3.221 6.536 1.00 90.88 103 LEU A N 1
ATOM 757 C CA . LEU A 1 103 ? -12.805 -3.608 7.301 1.00 90.88 103 LEU A CA 1
ATOM 758 C C . LEU A 1 103 ? -14.046 -3.921 6.440 1.00 90.88 103 LEU A C 1
ATOM 760 O O . LEU A 1 103 ? -14.984 -4.554 6.929 1.00 90.88 103 LEU A O 1
ATOM 764 N N . LYS A 1 104 ? -14.075 -3.492 5.170 1.00 90.75 104 LYS A N 1
ATOM 765 C CA . LYS A 1 104 ? -15.183 -3.745 4.228 1.00 90.75 104 LYS A CA 1
ATOM 766 C C . LYS A 1 104 ? -15.335 -5.228 3.875 1.00 90.75 104 LYS A C 1
ATOM 768 O O . LYS A 1 104 ? -16.455 -5.669 3.624 1.00 90.75 104 LYS A O 1
ATOM 773 N N . ASP A 1 105 ? -14.234 -5.966 3.787 1.00 89.50 105 ASP A N 1
ATOM 774 C CA . ASP A 1 105 ? -14.235 -7.385 3.431 1.00 89.50 105 ASP A CA 1
ATOM 775 C C . ASP A 1 105 ? -14.211 -8.246 4.708 1.00 89.50 105 ASP A C 1
ATOM 777 O O . ASP A 1 105 ? -13.296 -8.085 5.523 1.00 89.50 105 ASP A O 1
ATOM 781 N N . PRO A 1 106 ? -15.184 -9.159 4.911 1.00 88.88 106 PRO A N 1
ATOM 782 C CA . PRO A 1 106 ? -15.224 -10.017 6.093 1.00 88.88 106 PRO A CA 1
ATOM 783 C C . PRO A 1 106 ? -13.954 -10.858 6.284 1.00 88.88 106 PRO A C 1
ATOM 785 O O . PRO A 1 106 ? -13.533 -11.049 7.426 1.00 88.88 106 PRO A O 1
ATOM 788 N N . GLN A 1 107 ? -13.310 -11.322 5.208 1.00 88.38 107 GLN A N 1
ATOM 789 C CA . GLN A 1 107 ? -12.097 -12.138 5.318 1.00 88.38 107 GLN A CA 1
ATOM 790 C C . GLN A 1 107 ? -10.906 -11.297 5.798 1.00 88.38 107 GLN A C 1
ATOM 792 O O . GLN A 1 107 ? -10.182 -11.694 6.715 1.00 88.38 107 GLN A O 1
ATOM 797 N N . ARG A 1 108 ? -10.731 -10.100 5.227 1.00 88.19 108 ARG A N 1
ATOM 798 C CA . ARG A 1 108 ? -9.673 -9.159 5.634 1.00 88.19 108 ARG A CA 1
ATOM 799 C C . ARG A 1 108 ? -9.889 -8.642 7.054 1.00 88.19 108 ARG A C 1
ATOM 801 O O . ARG A 1 108 ? -8.925 -8.536 7.811 1.00 88.19 108 ARG A O 1
ATOM 808 N N . ARG A 1 109 ? -11.143 -8.393 7.443 1.00 90.50 109 ARG A N 1
ATOM 809 C CA . ARG A 1 109 ? -11.511 -7.994 8.809 1.00 90.50 109 ARG A CA 1
ATOM 810 C C . ARG A 1 109 ? -11.187 -9.081 9.831 1.00 90.50 109 ARG A C 1
ATOM 812 O O . ARG A 1 109 ? -10.648 -8.766 10.888 1.00 90.50 109 ARG A O 1
ATOM 819 N N . ALA A 1 110 ? -11.475 -10.346 9.522 1.00 89.12 110 ALA A N 1
ATOM 820 C CA . ALA A 1 110 ? -11.139 -11.462 10.405 1.00 89.12 110 ALA A CA 1
ATOM 821 C C . ALA A 1 110 ? -9.621 -11.570 10.630 1.00 89.12 110 ALA A C 1
ATOM 823 O O . ALA A 1 110 ? -9.179 -11.703 11.770 1.00 89.12 110 ALA A O 1
ATOM 824 N N . TRP A 1 111 ? -8.827 -11.436 9.562 1.00 88.12 111 TRP A N 1
ATOM 825 C CA . TRP A 1 111 ? -7.365 -11.415 9.655 1.00 88.12 111 TRP A CA 1
ATOM 826 C C . TRP A 1 111 ? -6.846 -10.236 10.486 1.00 88.12 111 TRP A C 1
ATOM 828 O O . TRP A 1 111 ? -6.001 -10.422 11.359 1.00 88.12 111 TRP A O 1
ATOM 838 N N . TYR A 1 112 ? -7.381 -9.035 10.255 1.00 89.31 112 TYR A N 1
ATOM 839 C CA . TYR A 1 112 ? -7.025 -7.846 11.029 1.00 89.31 112 TYR A CA 1
ATOM 840 C C . TYR A 1 112 ? -7.310 -8.034 12.526 1.00 89.31 112 TYR A C 1
ATOM 842 O O . TYR A 1 112 ? -6.431 -7.807 13.355 1.00 89.31 112 TYR A O 1
ATOM 850 N N . ASN A 1 113 ? -8.504 -8.524 12.872 1.00 90.19 113 ASN A N 1
ATOM 851 C CA . ASN A 1 113 ? -8.887 -8.785 14.260 1.00 90.19 113 ASN A CA 1
ATOM 852 C C . ASN A 1 113 ? -7.989 -9.851 14.911 1.00 90.19 113 ASN A C 1
ATOM 854 O O . ASN A 1 113 ? -7.604 -9.709 16.069 1.00 90.19 113 ASN A O 1
ATOM 858 N N . PHE A 1 114 ? -7.627 -10.904 14.171 1.00 88.00 114 PHE A N 1
ATOM 859 C CA . PHE A 1 114 ? -6.681 -11.917 14.644 1.00 88.00 114 PHE A CA 1
ATOM 860 C C . PHE A 1 114 ? -5.298 -11.315 14.928 1.00 88.00 114 PHE A C 1
ATOM 862 O O . PHE A 1 114 ? -4.692 -11.602 15.962 1.00 88.00 114 PHE A O 1
ATOM 869 N N . GLN A 1 115 ? -4.810 -10.449 14.037 1.00 85.44 115 GLN A N 1
ATOM 870 C CA . GLN A 1 115 ? -3.527 -9.776 14.207 1.00 85.44 115 GLN A CA 1
ATOM 871 C C . GLN A 1 115 ? -3.534 -8.836 15.418 1.00 85.44 115 GLN A C 1
ATOM 873 O O . GLN A 1 115 ? -2.584 -8.872 16.199 1.00 85.44 115 GLN A O 1
ATOM 878 N N . GLU A 1 116 ? -4.603 -8.055 15.616 1.00 84.88 116 GLU A N 1
ATOM 879 C CA . GLU A 1 116 ? -4.755 -7.212 16.808 1.00 84.88 116 GLU A CA 1
ATOM 880 C C . GLU A 1 116 ? -4.731 -8.040 18.097 1.00 84.88 116 GLU A C 1
ATOM 882 O O . GLU A 1 116 ? -3.967 -7.738 19.021 1.00 84.88 116 GLU A O 1
ATOM 887 N N . GLN A 1 117 ? -5.502 -9.129 18.145 1.00 83.25 117 GLN A N 1
ATOM 888 C CA . GLN A 1 117 ? -5.532 -10.018 19.309 1.00 83.25 117 GLN A CA 1
ATOM 889 C C . GLN A 1 117 ? -4.151 -10.614 19.595 1.00 83.25 117 GLN A C 1
ATOM 891 O O . GLN A 1 117 ? -3.701 -10.611 20.743 1.00 83.25 117 GLN A O 1
ATOM 896 N N . ALA A 1 118 ? -3.430 -11.052 18.564 1.00 80.00 118 ALA A N 1
ATOM 897 C CA . ALA A 1 118 ? -2.082 -11.576 18.736 1.00 80.00 118 ALA A CA 1
ATOM 898 C C . ALA A 1 118 ? -1.081 -10.513 19.219 1.00 80.00 118 ALA A C 1
ATOM 900 O O . ALA A 1 118 ? -0.264 -10.804 20.096 1.00 80.00 118 ALA A O 1
ATOM 901 N N . THR A 1 119 ? -1.176 -9.272 18.722 1.00 77.25 119 THR A N 1
ATOM 902 C CA . THR A 1 119 ? -0.339 -8.174 19.229 1.00 77.25 119 THR A CA 1
ATOM 903 C C . THR A 1 119 ? -0.634 -7.848 20.690 1.00 77.25 119 THR A C 1
ATOM 905 O O . THR A 1 119 ? 0.298 -7.564 21.441 1.00 77.25 119 THR A O 1
ATOM 908 N N . SER A 1 120 ? -1.896 -7.959 21.121 1.00 74.25 120 SER A N 1
ATOM 909 C CA . SER A 1 120 ? -2.284 -7.741 22.520 1.00 74.25 120 SER A CA 1
ATOM 910 C C . SER A 1 120 ? -1.719 -8.812 23.466 1.00 74.25 120 SER A C 1
ATOM 912 O O . SER A 1 120 ? -1.355 -8.509 24.599 1.00 74.25 120 SER A O 1
ATOM 914 N N . PHE A 1 121 ? -1.535 -10.041 22.973 1.00 73.44 121 PHE A N 1
ATOM 915 C CA . PHE A 1 121 ? -0.936 -11.163 23.706 1.00 73.44 121 PHE A CA 1
ATOM 916 C C . PHE A 1 121 ? 0.601 -11.111 23.810 1.00 73.44 121 PHE A C 1
ATOM 918 O O . PHE A 1 121 ? 1.228 -12.090 24.213 1.00 73.44 121 PHE A O 1
ATOM 925 N N . GLY A 1 122 ? 1.239 -9.995 23.436 1.00 67.06 122 GLY A N 1
ATOM 926 C CA . GLY A 1 122 ? 2.701 -9.862 23.450 1.00 67.06 122 GLY A CA 1
ATOM 927 C C . GLY A 1 122 ? 3.407 -10.638 22.332 1.00 67.06 122 GLY A C 1
ATOM 928 O O . GLY A 1 122 ? 4.636 -10.639 22.264 1.00 67.06 122 GLY A O 1
ATOM 929 N N . PHE A 1 123 ? 2.650 -11.260 21.423 1.00 63.50 123 PHE A N 1
ATOM 930 C CA . PHE A 1 123 ? 3.182 -11.955 20.259 1.00 63.50 123 PHE A CA 1
ATOM 931 C C . PHE A 1 123 ? 3.206 -10.992 19.068 1.00 63.50 123 PHE A C 1
ATOM 933 O O . PHE A 1 123 ? 2.275 -10.908 18.264 1.00 63.50 123 PHE A O 1
ATOM 940 N N . ARG A 1 124 ? 4.281 -10.205 18.957 1.00 56.16 124 ARG A N 1
ATOM 941 C CA . ARG A 1 124 ? 4.488 -9.341 17.792 1.00 56.16 124 ARG A CA 1
ATOM 942 C C . ARG A 1 124 ? 4.927 -10.202 16.609 1.00 56.16 124 ARG A C 1
ATOM 944 O O . ARG A 1 124 ? 6.102 -10.535 16.492 1.00 56.16 124 ARG A O 1
ATOM 951 N N . TRP A 1 125 ? 3.981 -10.564 15.740 1.00 58.06 125 TRP A N 1
ATOM 952 C CA . TRP A 1 125 ? 4.277 -11.196 14.453 1.00 58.06 125 TRP A CA 1
ATOM 953 C C . TRP A 1 125 ? 5.253 -10.311 13.661 1.00 58.06 125 TRP A C 1
ATOM 955 O O . TRP A 1 125 ? 4.855 -9.293 13.095 1.00 58.06 125 TRP A O 1
ATOM 965 N N . HIS A 1 126 ? 6.531 -10.690 13.613 1.00 52.50 126 HIS A N 1
ATOM 966 C CA . HIS A 1 126 ? 7.491 -10.158 12.649 1.00 52.50 126 HIS A CA 1
ATOM 967 C C . HIS A 1 126 ? 7.184 -10.787 11.289 1.00 52.50 126 HIS A C 1
ATOM 969 O O . HIS A 1 126 ? 7.811 -11.749 10.856 1.00 52.50 126 HIS A O 1
ATOM 975 N N . ALA A 1 127 ? 6.140 -10.280 10.635 1.00 54.00 127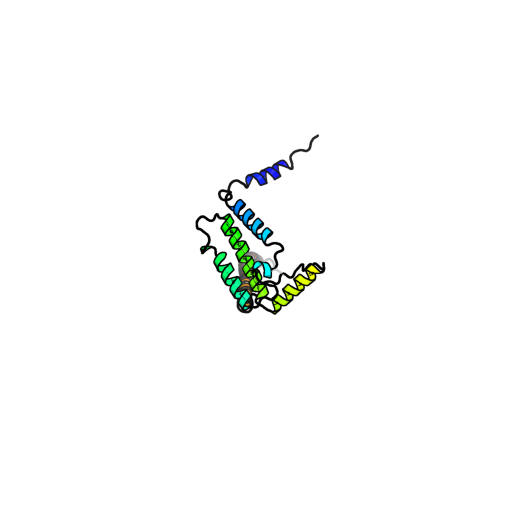 ALA A N 1
ATOM 976 C CA . ALA A 1 127 ? 5.869 -10.572 9.237 1.00 54.00 127 ALA A CA 1
ATOM 977 C C . ALA A 1 127 ? 6.851 -9.770 8.365 1.00 54.00 127 ALA A C 1
ATOM 979 O O . ALA A 1 127 ? 6.456 -8.840 7.659 1.00 54.00 127 ALA A O 1
ATOM 980 N N . ASP A 1 128 ? 8.137 -10.118 8.427 1.00 50.09 128 ASP A N 1
ATOM 981 C CA . ASP A 1 128 ? 9.152 -9.638 7.491 1.00 50.09 128 ASP A CA 1
ATOM 982 C C . ASP A 1 128 ? 8.857 -10.266 6.117 1.00 50.09 128 ASP A C 1
ATOM 984 O O . ASP A 1 128 ? 9.414 -11.293 5.741 1.00 50.09 128 ASP A O 1
ATOM 988 N N . GLY A 1 129 ? 7.891 -9.699 5.388 1.00 50.34 129 GLY A N 1
ATOM 989 C CA . GLY A 1 129 ? 7.620 -10.071 3.995 1.00 50.34 129 GLY A CA 1
ATOM 990 C C . GLY A 1 129 ? 6.163 -10.049 3.540 1.00 50.34 129 GLY A C 1
ATOM 991 O O . GLY A 1 129 ? 5.925 -10.072 2.338 1.00 50.34 129 GLY A O 1
ATOM 992 N N . ALA A 1 130 ? 5.180 -9.948 4.436 1.00 49.25 130 ALA A N 1
ATOM 993 C CA . ALA A 1 130 ? 3.769 -9.970 4.042 1.00 49.25 130 ALA A CA 1
ATOM 994 C C . ALA A 1 130 ? 3.044 -8.698 4.490 1.00 49.25 130 ALA A C 1
ATOM 996 O O . ALA A 1 130 ? 2.188 -8.725 5.372 1.00 49.25 130 ALA A O 1
ATOM 997 N N . ARG A 1 131 ? 3.337 -7.565 3.835 1.00 45.91 131 ARG A N 1
ATOM 998 C CA . ARG A 1 131 ? 2.277 -6.558 3.687 1.00 45.91 131 ARG A CA 1
ATOM 999 C C . ARG A 1 131 ? 1.183 -7.248 2.872 1.00 45.91 131 ARG A C 1
ATOM 1001 O O . ARG A 1 131 ? 1.508 -7.695 1.771 1.00 45.91 131 ARG A O 1
ATOM 1008 N N . PRO A 1 132 ? -0.073 -7.350 3.340 1.00 50.25 132 PRO A N 1
ATOM 1009 C CA . PRO A 1 132 ? -1.166 -7.648 2.434 1.00 50.25 132 PRO A CA 1
ATOM 1010 C C . PRO A 1 132 ? -1.228 -6.475 1.454 1.00 50.25 132 PRO A C 1
ATOM 1012 O O . PRO A 1 132 ? -1.809 -5.427 1.733 1.00 50.25 132 PRO A O 1
ATOM 1015 N N . THR A 1 133 ? -0.535 -6.610 0.324 1.00 49.56 133 THR A N 1
ATOM 1016 C CA . THR A 1 133 ? -0.728 -5.747 -0.832 1.00 49.56 133 THR A CA 1
ATOM 1017 C C . THR A 1 133 ? -2.222 -5.743 -1.107 1.00 49.56 133 THR A C 1
ATOM 1019 O O . THR A 1 133 ? -2.837 -6.813 -1.093 1.00 49.56 133 THR A O 1
ATOM 1022 N N . ARG A 1 134 ? -2.813 -4.555 -1.301 1.00 46.97 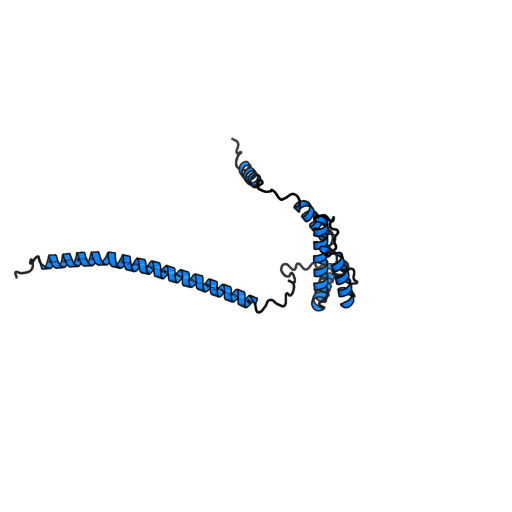134 ARG A N 1
ATOM 1023 C CA . ARG A 1 134 ? -4.204 -4.411 -1.753 1.00 46.97 134 ARG A CA 1
ATOM 1024 C C . ARG A 1 134 ? -4.503 -5.520 -2.765 1.00 46.97 134 ARG A C 1
ATOM 1026 O O . ARG A 1 134 ? -3.713 -5.647 -3.704 1.00 46.97 134 ARG A O 1
ATOM 1033 N N . PRO A 1 135 ? -5.585 -6.306 -2.628 1.00 47.31 135 PRO A N 1
ATOM 1034 C CA . PRO A 1 135 ? -6.018 -7.128 -3.737 1.00 47.31 135 PRO A CA 1
ATOM 1035 C C . PRO A 1 135 ? -6.525 -6.151 -4.801 1.00 47.31 135 PRO A C 1
ATOM 1037 O O . PRO A 1 135 ? -7.693 -5.775 -4.831 1.00 47.31 135 PRO A O 1
ATOM 1040 N N . THR A 1 136 ? -5.624 -5.666 -5.653 1.00 49.66 136 THR A N 1
ATOM 1041 C CA . THR A 1 136 ? -5.978 -5.149 -6.970 1.00 49.66 136 THR A CA 1
ATOM 1042 C C . THR A 1 136 ? -6.375 -6.367 -7.792 1.00 49.66 136 THR A C 1
ATOM 1044 O O . THR A 1 136 ? -5.613 -6.867 -8.617 1.00 49.66 136 THR A O 1
ATOM 1047 N N . GLU A 1 137 ? -7.555 -6.903 -7.495 1.00 50.53 137 GLU A N 1
ATOM 1048 C CA . GLU A 1 137 ? -8.164 -8.054 -8.160 1.00 50.53 137 GLU A CA 1
ATOM 1049 C C . GLU A 1 137 ? -8.699 -7.647 -9.543 1.00 50.53 137 GLU A C 1
ATOM 1051 O O . GLU A 1 137 ? -9.871 -7.819 -9.860 1.00 50.53 137 GLU A O 1
ATOM 1056 N N . GLN A 1 138 ? -7.841 -7.022 -10.358 1.00 47.22 138 GLN A N 1
ATOM 1057 C CA . GLN A 1 138 ? -8.158 -6.612 -11.729 1.00 47.22 138 GLN A CA 1
ATOM 1058 C C . GLN A 1 138 ? -6.919 -6.359 -12.614 1.00 47.22 138 GLN A C 1
ATOM 1060 O O . GLN A 1 138 ? -7.003 -5.626 -13.592 1.00 47.22 138 GLN A O 1
ATOM 1065 N N . TYR A 1 139 ? -5.777 -6.991 -12.311 1.00 51.91 139 TYR A N 1
ATOM 1066 C CA . TYR A 1 139 ? -4.520 -6.846 -13.069 1.00 51.91 139 TYR A CA 1
ATOM 1067 C C . TYR A 1 139 ? -3.858 -8.215 -13.323 1.00 51.91 139 TYR A C 1
ATOM 1069 O O . TYR A 1 139 ? -2.728 -8.464 -12.912 1.00 51.91 139 TYR A O 1
ATOM 1077 N N . THR A 1 140 ? -4.594 -9.185 -13.882 1.00 52.44 140 THR A N 1
ATOM 1078 C CA . THR A 1 140 ? -4.066 -10.558 -14.066 1.00 52.44 140 THR A CA 1
ATOM 1079 C C . THR A 1 140 ? -4.132 -11.092 -15.494 1.00 52.44 140 THR A C 1
ATOM 1081 O O . THR A 1 140 ? -3.498 -12.110 -15.773 1.00 52.44 140 THR A O 1
ATOM 1084 N N . LEU A 1 141 ? -4.791 -10.399 -16.430 1.00 55.09 141 LEU A N 1
ATOM 1085 C CA . LEU A 1 141 ? -4.859 -10.853 -17.827 1.00 55.09 141 LEU A CA 1
ATOM 1086 C C . LEU A 1 141 ? -4.237 -9.868 -18.824 1.00 55.09 141 LEU A C 1
ATOM 1088 O O . LEU A 1 141 ? -3.496 -10.287 -19.708 1.00 55.09 141 LEU A O 1
ATOM 1092 N N . THR A 1 142 ? -4.483 -8.567 -18.675 1.00 61.41 142 THR A N 1
ATOM 1093 C CA . THR A 1 142 ? -3.999 -7.542 -19.617 1.00 61.41 142 THR A CA 1
ATOM 1094 C C . THR A 1 142 ? -2.510 -7.247 -19.472 1.00 61.41 142 THR A C 1
ATOM 1096 O O . THR A 1 142 ? -1.838 -6.941 -20.453 1.00 61.41 142 THR A O 1
ATOM 1099 N N . ASP A 1 143 ? -1.961 -7.421 -18.277 1.00 66.19 143 ASP A N 1
ATOM 1100 C CA . ASP A 1 143 ? -0.644 -6.871 -17.938 1.00 66.19 143 ASP A CA 1
ATOM 1101 C C . ASP A 1 143 ? 0.460 -7.905 -18.003 1.00 66.19 143 ASP A C 1
ATOM 1103 O O . ASP A 1 143 ? 1.579 -7.600 -18.400 1.00 66.19 143 ASP A O 1
ATOM 1107 N N . ASN A 1 144 ? 0.105 -9.161 -17.747 1.00 73.31 144 ASN A N 1
ATOM 1108 C CA . ASN A 1 144 ? 0.931 -10.303 -18.109 1.00 73.31 144 ASN A CA 1
ATOM 1109 C C . ASN A 1 144 ? 1.062 -10.405 -19.637 1.00 73.31 144 ASN A C 1
ATOM 1111 O O . ASN A 1 144 ? 2.136 -10.729 -20.136 1.00 73.31 144 ASN A O 1
ATOM 1115 N N . LEU A 1 145 ? 0.003 -10.066 -20.387 1.00 77.38 145 LEU A N 1
ATOM 1116 C CA . LEU A 1 145 ? 0.035 -10.017 -21.850 1.00 77.38 145 LEU A CA 1
ATOM 1117 C C . LEU A 1 145 ? 0.862 -8.830 -22.363 1.00 77.38 145 LEU A C 1
ATOM 1119 O O . LEU A 1 145 ? 1.676 -9.009 -23.266 1.00 77.38 145 LEU A O 1
ATOM 1123 N N . ALA A 1 146 ? 0.705 -7.640 -21.776 1.00 79.31 146 ALA A N 1
ATOM 1124 C CA . ALA A 1 146 ? 1.505 -6.467 -22.127 1.00 79.31 146 ALA A CA 1
ATOM 1125 C C . ALA A 1 146 ? 2.992 -6.656 -21.779 1.00 79.31 146 ALA A C 1
ATOM 1127 O O . ALA A 1 146 ? 3.860 -6.349 -22.597 1.00 79.31 146 ALA A O 1
ATOM 1128 N N . ALA A 1 147 ? 3.296 -7.228 -20.611 1.00 78.94 147 ALA A N 1
ATOM 1129 C CA . ALA A 1 147 ? 4.657 -7.581 -20.219 1.00 78.94 147 ALA A CA 1
ATOM 1130 C C . ALA A 1 147 ? 5.249 -8.658 -21.143 1.00 78.94 147 ALA A C 1
ATOM 1132 O O . ALA A 1 147 ? 6.380 -8.509 -21.604 1.00 78.94 147 ALA A O 1
ATOM 1133 N N . ALA A 1 148 ? 4.483 -9.698 -21.490 1.00 83.75 148 ALA A N 1
ATOM 1134 C CA . ALA A 1 148 ? 4.917 -10.717 -22.446 1.00 83.75 148 ALA A CA 1
ATOM 1135 C C . ALA A 1 148 ? 5.156 -10.137 -23.852 1.00 83.75 148 ALA A C 1
ATOM 1137 O O . ALA A 1 148 ? 6.149 -10.478 -24.494 1.00 83.75 148 ALA A O 1
ATOM 1138 N N . ALA A 1 149 ? 4.300 -9.221 -24.314 1.00 86.81 149 ALA A N 1
ATOM 1139 C CA . ALA A 1 149 ? 4.473 -8.530 -25.590 1.00 86.81 149 ALA A CA 1
ATOM 1140 C C . ALA A 1 149 ? 5.736 -7.655 -25.595 1.00 86.81 149 ALA A C 1
ATOM 1142 O O . ALA A 1 149 ? 6.493 -7.666 -26.564 1.00 86.81 149 ALA A O 1
ATOM 1143 N N . LEU A 1 150 ? 6.013 -6.946 -24.500 1.00 86.69 150 LEU A N 1
ATOM 1144 C CA . LEU A 1 150 ? 7.204 -6.110 -24.365 1.00 86.69 150 LEU A CA 1
ATOM 1145 C C . LEU A 1 150 ? 8.487 -6.955 -24.332 1.00 86.69 150 LEU A C 1
ATOM 1147 O O . LEU A 1 150 ? 9.452 -6.625 -25.020 1.00 86.69 150 LEU A O 1
ATOM 1151 N N . LEU A 1 151 ? 8.481 -8.089 -23.624 1.00 88.56 151 LEU A N 1
ATOM 1152 C CA . LEU A 1 151 ? 9.586 -9.053 -23.653 1.00 88.56 151 LEU A CA 1
ATOM 1153 C C . LEU A 1 151 ? 9.797 -9.646 -25.053 1.00 88.56 151 LEU A C 1
ATOM 1155 O O . LEU A 1 151 ? 10.940 -9.817 -25.478 1.00 88.56 151 LEU A O 1
ATOM 1159 N N . PHE A 1 152 ? 8.720 -9.911 -25.796 1.00 92.44 152 PHE A N 1
ATOM 1160 C CA . PHE A 1 152 ? 8.804 -10.390 -27.175 1.00 92.44 152 PHE A CA 1
ATOM 1161 C C . PHE A 1 152 ? 9.420 -9.342 -28.112 1.00 92.44 152 PHE A C 1
ATOM 1163 O O . PHE A 1 152 ? 10.311 -9.668 -28.897 1.00 92.44 152 PHE A O 1
ATOM 1170 N N . VAL A 1 153 ? 9.017 -8.074 -27.989 1.00 92.00 153 VAL A N 1
ATOM 1171 C CA . VAL A 1 153 ? 9.596 -6.967 -28.767 1.00 92.00 153 VAL A CA 1
ATOM 1172 C C . VAL A 1 153 ? 11.076 -6.784 -28.427 1.00 92.00 153 VAL A C 1
ATOM 1174 O O . VAL A 1 153 ? 11.903 -6.728 -29.334 1.00 92.00 153 VAL A O 1
ATOM 1177 N N . ILE A 1 154 ? 11.441 -6.766 -27.142 1.00 91.38 154 ILE A N 1
ATOM 1178 C CA . ILE A 1 154 ? 12.846 -6.669 -26.717 1.00 91.38 154 ILE A CA 1
ATOM 1179 C C . ILE A 1 154 ? 13.665 -7.845 -27.266 1.00 91.38 154 ILE A C 1
ATOM 1181 O O . ILE A 1 154 ? 14.747 -7.636 -27.815 1.00 91.38 154 ILE A O 1
ATOM 1185 N N . SER A 1 155 ? 13.139 -9.070 -27.179 1.00 92.62 155 SER A N 1
ATOM 1186 C CA . SER A 1 155 ? 13.782 -10.269 -27.729 1.00 92.62 155 SER A CA 1
ATOM 1187 C C . SER A 1 155 ? 14.017 -10.149 -29.237 1.00 92.62 155 SER A C 1
ATOM 1189 O O . SER A 1 155 ? 15.114 -10.436 -29.723 1.00 92.62 155 SER A O 1
ATOM 1191 N N . LEU A 1 156 ? 13.031 -9.643 -29.983 1.00 91.88 156 LEU A N 1
ATOM 1192 C CA . LEU A 1 156 ? 13.141 -9.434 -31.424 1.00 91.88 156 LEU A CA 1
ATOM 1193 C C . LEU A 1 156 ? 14.207 -8.386 -31.767 1.00 91.88 156 LEU A C 1
ATOM 1195 O O . LEU A 1 156 ? 15.019 -8.620 -32.655 1.00 91.88 156 LEU A O 1
ATOM 1199 N N . PHE A 1 157 ? 14.273 -7.272 -31.036 1.00 92.81 157 PHE A N 1
ATOM 1200 C CA . PHE A 1 157 ? 15.297 -6.245 -31.259 1.00 92.81 157 PHE A CA 1
ATOM 1201 C C . PHE A 1 157 ? 16.710 -6.735 -30.929 1.00 92.81 157 PHE A C 1
ATOM 1203 O O . PHE A 1 157 ? 17.643 -6.444 -31.677 1.00 92.81 157 PHE A O 1
ATOM 1210 N N . ILE A 1 158 ? 16.882 -7.500 -29.847 1.00 93.38 158 ILE A N 1
ATOM 1211 C CA . ILE A 1 158 ? 18.193 -8.038 -29.462 1.00 93.38 158 ILE A CA 1
ATOM 1212 C C . ILE A 1 158 ? 18.655 -9.084 -30.478 1.00 93.38 158 ILE A C 1
ATOM 1214 O O . ILE A 1 158 ? 19.778 -9.000 -30.972 1.00 93.38 158 ILE A O 1
ATOM 1218 N N . THR A 1 159 ? 17.794 -10.040 -30.832 1.00 91.75 159 THR A N 1
ATOM 1219 C CA . THR A 1 159 ? 18.138 -11.116 -31.775 1.00 91.75 159 THR A CA 1
ATOM 1220 C C . THR A 1 159 ? 18.344 -10.593 -33.193 1.00 91.75 159 THR A C 1
ATOM 1222 O O . THR A 1 159 ? 19.358 -10.909 -33.816 1.00 91.75 159 THR A O 1
ATOM 1225 N N . PHE A 1 160 ? 17.446 -9.740 -33.689 1.00 93.75 160 PHE A N 1
ATOM 1226 C CA . PHE A 1 160 ? 17.572 -9.141 -35.015 1.00 93.75 160 PHE A CA 1
ATOM 1227 C C . PHE A 1 160 ? 18.741 -8.157 -35.080 1.00 93.75 160 PHE A C 1
ATOM 1229 O O . PHE A 1 160 ? 19.484 -8.157 -36.057 1.00 93.75 160 PHE A O 1
ATOM 1236 N N . GLY A 1 161 ? 18.961 -7.368 -34.025 1.00 92.94 161 GLY A N 1
ATOM 1237 C CA . GLY A 1 161 ? 20.094 -6.450 -33.925 1.00 92.94 161 GLY A CA 1
ATOM 1238 C C . GLY A 1 161 ? 21.438 -7.178 -33.939 1.00 92.94 161 GLY A C 1
ATOM 1239 O O . GLY A 1 161 ? 22.326 -6.809 -34.709 1.00 92.94 161 GLY A O 1
ATOM 1240 N N . TRP A 1 162 ? 21.582 -8.253 -33.156 1.00 92.44 162 TRP A N 1
ATOM 1241 C CA . TRP A 1 162 ? 22.784 -9.093 -33.185 1.00 92.44 162 TRP A CA 1
ATOM 1242 C C . TRP A 1 162 ? 22.977 -9.778 -34.535 1.00 92.44 162 TRP A C 1
ATOM 1244 O O . TRP A 1 162 ? 24.086 -9.771 -35.065 1.00 92.44 162 TRP A O 1
ATOM 1254 N N . TYR A 1 163 ? 21.914 -10.334 -35.117 1.00 93.31 163 TYR A N 1
ATOM 1255 C CA . TYR A 1 163 ? 21.998 -11.015 -36.405 1.00 93.31 163 TYR A CA 1
ATOM 1256 C C . TYR A 1 163 ? 22.373 -10.051 -37.536 1.00 93.31 163 TYR A C 1
ATOM 1258 O O . TYR A 1 163 ? 23.283 -10.338 -38.311 1.00 93.31 163 TYR A O 1
ATOM 1266 N N . LEU A 1 164 ? 21.756 -8.867 -37.580 1.00 92.88 164 LEU A N 1
ATOM 1267 C CA . LEU A 1 164 ? 22.090 -7.816 -38.539 1.00 92.88 164 LEU A CA 1
ATOM 1268 C C . LEU A 1 164 ? 23.550 -7.370 -38.385 1.00 92.88 164 LEU A C 1
ATOM 1270 O O . LEU A 1 164 ? 24.264 -7.257 -39.380 1.00 92.88 164 LEU A O 1
ATOM 1274 N N . HIS A 1 165 ? 24.019 -7.174 -37.150 1.00 92.44 165 HIS A N 1
ATOM 1275 C CA . HIS A 1 165 ? 25.410 -6.813 -36.884 1.00 92.44 165 HIS A CA 1
ATOM 1276 C C . HIS A 1 165 ? 26.382 -7.908 -37.349 1.00 92.44 165 HIS A C 1
ATOM 1278 O O . HIS A 1 165 ? 27.363 -7.615 -38.035 1.00 92.44 165 HIS A O 1
ATOM 1284 N N . ILE A 1 166 ? 26.085 -9.177 -37.051 1.00 93.25 166 ILE A N 1
ATOM 1285 C CA . ILE A 1 166 ? 26.878 -10.326 -37.508 1.00 93.25 166 ILE A CA 1
ATOM 1286 C C . ILE A 1 166 ? 26.901 -10.391 -39.041 1.00 93.25 166 ILE A C 1
ATOM 1288 O O . ILE A 1 166 ? 27.974 -10.550 -39.619 1.00 93.25 166 ILE A O 1
ATOM 1292 N N . CYS A 1 167 ? 25.762 -10.206 -39.713 1.00 93.38 167 CYS A N 1
ATOM 1293 C CA . CYS A 1 167 ? 25.686 -10.190 -41.174 1.00 93.38 167 CYS A CA 1
ATOM 1294 C C . CYS A 1 167 ? 26.507 -9.054 -41.795 1.00 93.38 167 CYS A C 1
ATOM 1296 O O . CYS A 1 167 ? 27.221 -9.289 -42.769 1.00 93.38 167 CYS A O 1
ATOM 1298 N N . ILE A 1 168 ? 26.449 -7.842 -41.234 1.00 92.88 168 ILE A N 1
ATOM 1299 C CA . ILE A 1 168 ? 27.221 -6.691 -41.726 1.00 92.88 168 ILE A CA 1
ATOM 1300 C C . ILE A 1 168 ? 28.722 -6.945 -41.557 1.00 92.88 168 ILE A C 1
ATOM 1302 O O . ILE A 1 168 ? 29.481 -6.809 -42.518 1.00 92.88 168 ILE A O 1
ATOM 1306 N N . VAL A 1 169 ? 29.153 -7.365 -40.364 1.00 94.75 169 VAL A N 1
ATOM 1307 C CA . VAL A 1 169 ? 30.564 -7.666 -40.081 1.00 94.75 169 VAL A CA 1
ATOM 1308 C C . VAL A 1 169 ? 31.068 -8.789 -40.986 1.00 94.75 169 VAL A C 1
ATOM 1310 O O . VAL A 1 169 ? 32.140 -8.665 -41.578 1.00 94.75 169 VAL A O 1
ATOM 1313 N N . TYR A 1 170 ? 30.288 -9.858 -41.148 1.00 92.25 170 TYR A N 1
ATOM 1314 C CA . TYR A 1 170 ? 30.662 -10.983 -42.001 1.00 92.25 170 TYR A CA 1
ATOM 1315 C C . TYR A 1 170 ? 30.683 -10.604 -43.487 1.00 92.25 170 TYR A C 1
ATOM 1317 O O . TYR A 1 170 ? 31.584 -11.023 -44.211 1.00 92.25 170 TYR A O 1
ATOM 1325 N N . GLY A 1 171 ? 29.755 -9.759 -43.944 1.00 91.81 171 GLY A N 1
ATOM 1326 C CA . GLY A 1 171 ? 29.740 -9.230 -45.308 1.00 91.81 171 GLY A CA 1
ATOM 1327 C C . GLY A 1 171 ? 30.975 -8.381 -45.616 1.00 91.81 171 GLY A C 1
ATOM 1328 O O . GLY A 1 171 ? 31.648 -8.612 -46.623 1.00 91.81 171 GLY A O 1
ATOM 1329 N N . ILE A 1 172 ? 31.334 -7.459 -44.717 1.00 91.19 172 ILE A N 1
ATOM 1330 C CA . ILE A 1 172 ? 32.567 -6.662 -44.829 1.00 91.19 172 ILE A CA 1
ATOM 1331 C C . ILE A 1 172 ? 33.791 -7.584 -44.831 1.00 91.19 172 ILE A C 1
ATOM 1333 O O . ILE A 1 172 ? 34.680 -7.444 -45.676 1.00 91.19 172 ILE A O 1
ATOM 1337 N N . TYR A 1 173 ? 33.822 -8.565 -43.927 1.00 90.00 173 TYR A N 1
ATOM 1338 C CA . TYR A 1 173 ? 34.910 -9.532 -43.850 1.00 90.00 173 TYR A CA 1
ATOM 1339 C C . TYR A 1 173 ? 35.054 -10.340 -45.145 1.00 90.00 173 TYR A C 1
ATOM 1341 O O . TYR A 1 173 ? 36.167 -10.487 -45.646 1.00 90.00 173 TYR A O 1
ATOM 1349 N N . ALA A 1 174 ? 33.953 -10.812 -45.734 1.00 87.88 174 ALA A N 1
ATOM 1350 C CA . ALA A 1 174 ? 33.960 -11.572 -46.981 1.00 87.88 174 ALA A CA 1
ATOM 1351 C C . ALA A 1 174 ? 34.511 -10.752 -48.160 1.00 87.88 174 ALA A C 1
ATOM 1353 O O . ALA A 1 174 ? 35.313 -11.265 -48.945 1.00 87.88 174 ALA A O 1
ATOM 1354 N N . VAL A 1 175 ? 34.143 -9.470 -48.257 1.00 87.12 175 VAL A N 1
ATOM 1355 C CA . VAL A 1 175 ? 34.660 -8.553 -49.288 1.00 87.12 175 VAL A CA 1
ATOM 1356 C C . VAL A 1 175 ? 36.166 -8.350 -49.109 1.00 87.12 175 VAL A C 1
ATOM 1358 O O . VAL A 1 175 ? 36.937 -8.565 -50.047 1.00 87.12 175 VAL A O 1
ATOM 1361 N N . LEU A 1 176 ? 36.615 -8.016 -47.896 1.00 83.31 176 LEU A N 1
ATOM 1362 C CA . LEU A 1 176 ? 38.039 -7.821 -47.598 1.00 83.31 176 LEU A CA 1
ATOM 1363 C C . LEU A 1 176 ? 38.862 -9.100 -47.817 1.00 83.31 176 LEU A C 1
ATOM 1365 O O . LEU A 1 176 ? 39.971 -9.054 -48.359 1.00 83.31 176 LEU A O 1
ATOM 1369 N N . PHE A 1 177 ? 38.312 -10.255 -47.445 1.00 81.38 177 PHE A N 1
ATOM 1370 C CA . PHE A 1 177 ? 38.932 -11.555 -47.670 1.00 81.38 177 PHE A CA 1
ATOM 1371 C C . PHE A 1 177 ? 39.065 -11.848 -49.167 1.00 81.38 177 PHE A C 1
ATOM 1373 O O . PHE A 1 177 ? 40.141 -12.237 -49.626 1.00 81.38 177 PHE A O 1
ATOM 1380 N N . ARG A 1 178 ? 38.024 -11.580 -49.963 1.00 76.38 178 ARG A N 1
ATOM 1381 C CA . ARG A 1 178 ? 38.062 -11.753 -51.421 1.00 76.38 178 ARG A CA 1
ATOM 1382 C C . ARG A 1 178 ? 39.203 -10.955 -52.053 1.00 76.38 178 ARG A C 1
ATOM 1384 O O . ARG A 1 178 ? 39.953 -11.527 -52.841 1.00 76.38 178 ARG A O 1
ATOM 1391 N N . PHE A 1 179 ? 39.393 -9.696 -51.655 1.00 76.62 179 PHE A N 1
ATOM 1392 C CA . PHE A 1 179 ? 40.492 -8.855 -52.145 1.00 76.62 179 PHE A CA 1
ATOM 1393 C C . PHE A 1 179 ? 41.876 -9.367 -51.725 1.00 76.62 179 PHE A C 1
ATOM 1395 O O . PHE A 1 179 ? 42.790 -9.427 -52.550 1.00 76.62 179 PHE A O 1
ATOM 1402 N N . LYS A 1 180 ? 42.036 -9.804 -50.469 1.00 74.25 180 LYS A N 1
ATOM 1403 C CA . LYS A 1 180 ? 43.327 -10.293 -49.954 1.00 74.25 180 LYS A CA 1
ATOM 1404 C C . LYS A 1 180 ? 43.797 -11.579 -50.639 1.00 74.25 180 LYS A C 1
ATOM 1406 O O . LYS A 1 180 ? 44.999 -11.772 -50.821 1.00 74.25 180 LYS A O 1
ATOM 1411 N N . TYR A 1 181 ? 42.871 -12.461 -51.008 1.00 69.69 181 TYR A N 1
ATOM 1412 C CA . TYR A 1 181 ? 43.205 -13.718 -51.676 1.00 69.69 181 TYR A CA 1
ATOM 1413 C C . TYR A 1 181 ? 43.329 -13.561 -53.192 1.00 69.69 181 TYR A C 1
ATOM 1415 O O . TYR A 1 181 ? 44.205 -14.195 -53.778 1.00 69.69 181 TYR A O 1
ATOM 1423 N N . LEU A 1 182 ? 42.549 -12.676 -53.827 1.00 68.44 182 LEU A N 1
AT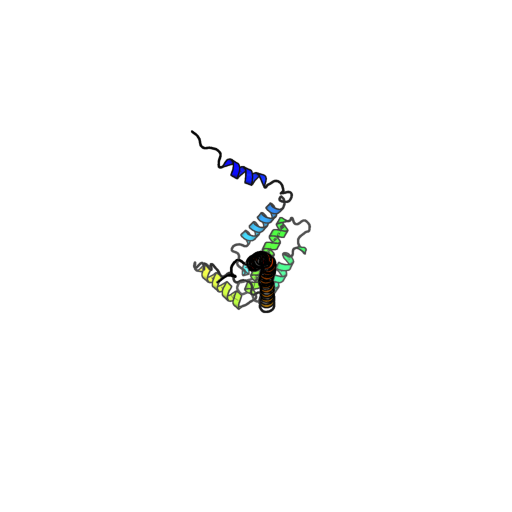OM 1424 C CA . LEU A 1 182 ? 42.665 -12.427 -55.269 1.00 68.44 182 LEU A CA 1
ATOM 1425 C C . LEU A 1 182 ? 44.074 -11.990 -55.672 1.00 68.44 182 LEU A C 1
ATOM 1427 O O . LEU A 1 182 ? 44.606 -12.514 -56.645 1.00 68.44 182 LEU A O 1
ATOM 1431 N N . TRP A 1 183 ? 44.705 -11.084 -54.919 1.00 68.88 183 TRP A N 1
ATOM 1432 C CA . TRP A 1 183 ? 46.051 -10.624 -55.269 1.00 68.88 183 TRP A CA 1
ATOM 1433 C C . TRP A 1 183 ? 47.105 -11.727 -55.111 1.00 68.88 183 TRP A C 1
ATOM 1435 O O . TRP A 1 183 ? 48.002 -11.836 -55.939 1.00 68.88 183 TRP A O 1
ATOM 1445 N N . LYS A 1 184 ? 46.953 -12.617 -54.120 1.00 73.62 184 LYS A N 1
ATOM 1446 C CA . LYS A 1 184 ? 47.841 -13.780 -53.949 1.00 73.62 184 LYS A CA 1
ATOM 1447 C C . LYS A 1 184 ? 47.712 -14.779 -55.096 1.00 73.62 184 LYS A C 1
ATOM 1449 O O . LYS A 1 184 ? 48.728 -15.243 -55.603 1.00 73.62 184 LYS A O 1
ATOM 1454 N N . TYR A 1 185 ? 46.488 -15.090 -55.525 1.00 75.06 185 TYR A N 1
ATOM 1455 C CA . TYR A 1 185 ? 46.265 -15.994 -56.657 1.00 75.06 185 TYR A CA 1
ATOM 1456 C C . TYR A 1 185 ? 46.644 -15.353 -57.997 1.00 75.06 185 TYR A C 1
ATOM 1458 O O . TYR A 1 185 ? 47.152 -16.053 -58.866 1.00 75.06 185 TYR A O 1
ATOM 1466 N N . ALA A 1 186 ? 46.476 -14.037 -58.158 1.00 76.06 186 ALA A N 1
ATOM 1467 C CA . ALA A 1 186 ? 46.961 -13.306 -59.327 1.00 76.06 186 ALA A CA 1
ATOM 1468 C C . ALA A 1 186 ? 48.497 -13.290 -59.385 1.00 76.06 186 ALA A C 1
ATOM 1470 O O . ALA A 1 186 ? 49.065 -13.583 -60.432 1.00 76.06 186 ALA A O 1
ATOM 1471 N N . LEU A 1 187 ? 49.175 -13.036 -58.259 1.00 78.19 187 LEU A N 1
ATOM 1472 C CA . LEU A 1 187 ? 50.637 -13.088 -58.166 1.00 78.19 187 LEU A CA 1
ATOM 1473 C C . LEU A 1 187 ? 51.165 -14.505 -58.442 1.00 78.19 187 LEU A C 1
ATOM 1475 O O . LEU A 1 187 ? 52.110 -14.671 -59.206 1.00 78.19 187 LEU A O 1
ATOM 1479 N N . PHE A 1 188 ? 50.524 -15.532 -57.874 1.00 79.62 188 PHE A N 1
ATOM 1480 C CA . PHE A 1 188 ? 50.867 -16.933 -58.126 1.00 79.62 188 PHE A CA 1
ATOM 1481 C C . PHE A 1 188 ? 50.588 -17.348 -59.579 1.00 79.62 188 PHE A C 1
ATOM 1483 O O . PHE A 1 188 ? 51.390 -18.057 -60.177 1.00 79.62 188 PHE A O 1
ATOM 1490 N N . GLY A 1 189 ? 49.493 -16.871 -60.177 1.00 79.69 189 GLY A N 1
ATOM 1491 C CA . GLY A 1 189 ? 49.164 -17.104 -61.584 1.00 79.69 189 GLY A CA 1
ATOM 1492 C C . GLY A 1 189 ? 50.174 -16.462 -62.536 1.00 79.69 189 GLY A C 1
ATOM 1493 O O . GLY A 1 189 ? 50.628 -17.118 -63.470 1.00 79.69 189 GLY A O 1
ATOM 1494 N N . ILE A 1 190 ? 50.590 -15.221 -62.262 1.00 80.69 190 ILE A N 1
ATOM 1495 C CA . ILE A 1 190 ? 51.651 -14.525 -63.009 1.00 80.69 190 ILE A CA 1
ATOM 1496 C C . ILE A 1 190 ? 52.992 -15.252 -62.842 1.00 80.69 190 ILE A C 1
ATOM 1498 O O . ILE A 1 190 ? 53.698 -15.466 -63.824 1.00 80.69 190 ILE A O 1
ATOM 1502 N N . PHE A 1 191 ? 53.324 -15.693 -61.627 1.00 80.00 191 PHE A N 1
ATOM 1503 C CA . PHE A 1 191 ? 54.531 -16.476 -61.351 1.00 80.00 191 PHE A CA 1
ATOM 1504 C C . PHE A 1 191 ? 54.532 -17.831 -62.082 1.00 80.00 191 PHE A C 1
ATOM 1506 O O . PHE A 1 191 ? 55.538 -18.205 -62.680 1.00 80.00 191 PHE A O 1
ATOM 1513 N N . ALA A 1 192 ? 53.401 -18.540 -62.124 1.00 77.19 192 ALA A N 1
ATOM 1514 C CA . ALA A 1 192 ? 53.256 -19.790 -62.872 1.00 77.19 192 ALA A CA 1
ATOM 1515 C C . ALA A 1 192 ? 53.351 -19.586 -64.398 1.00 77.19 192 ALA A C 1
ATOM 1517 O O . ALA A 1 192 ? 53.942 -20.410 -65.096 1.00 77.19 192 ALA A O 1
ATOM 1518 N N . LEU A 1 193 ? 52.817 -18.476 -64.922 1.00 77.31 193 LEU A N 1
ATOM 1519 C CA . LEU A 1 193 ? 52.960 -18.085 -66.331 1.00 77.31 193 LEU A CA 1
ATOM 1520 C C . LEU A 1 193 ? 54.411 -17.730 -66.685 1.00 77.31 193 LEU A C 1
ATOM 1522 O O . LEU A 1 193 ? 54.899 -18.152 -67.732 1.00 77.31 193 LEU A O 1
ATOM 1526 N N . LEU A 1 194 ? 55.120 -17.028 -65.797 1.00 77.25 194 LEU A N 1
ATOM 1527 C CA . LEU A 1 194 ? 56.550 -16.732 -65.941 1.00 77.25 194 LEU A CA 1
ATOM 1528 C C . LEU A 1 194 ? 57.409 -18.003 -65.921 1.00 77.25 194 LEU A C 1
ATOM 1530 O O . LEU A 1 194 ? 58.302 -18.144 -66.753 1.00 77.25 194 LEU A O 1
ATOM 1534 N N . LEU A 1 195 ? 57.115 -18.958 -65.034 1.00 74.50 195 LEU A N 1
ATOM 1535 C CA . LEU A 1 195 ? 57.802 -20.255 -65.009 1.00 74.50 195 LEU A CA 1
ATOM 1536 C C . LEU A 1 195 ? 57.532 -21.094 -66.265 1.00 74.50 195 LEU A C 1
ATOM 1538 O O . LEU A 1 195 ? 58.409 -21.832 -66.699 1.00 74.50 195 LEU A O 1
ATOM 1542 N N . ARG A 1 196 ? 56.347 -20.970 -66.875 1.00 68.00 196 ARG A N 1
ATOM 1543 C CA . ARG A 1 196 ? 56.015 -21.658 -68.133 1.00 68.00 196 ARG A CA 1
ATOM 1544 C C . ARG A 1 196 ? 56.625 -20.982 -69.369 1.00 68.00 196 ARG A C 1
ATOM 1546 O O . ARG A 1 196 ? 56.875 -21.669 -70.354 1.00 68.00 196 ARG A O 1
ATOM 1553 N N . GLY A 1 197 ? 56.860 -19.669 -69.325 1.00 64.69 197 GLY A N 1
ATOM 1554 C CA . GLY A 1 197 ? 57.545 -18.911 -70.382 1.00 64.69 197 GLY A CA 1
ATOM 1555 C C . GLY A 1 197 ? 59.071 -19.066 -70.363 1.00 64.69 197 GLY A C 1
ATOM 1556 O O . GLY A 1 197 ? 59.706 -19.033 -71.414 1.00 64.69 197 GLY A O 1
ATOM 1557 N N . SER A 1 198 ? 59.660 -19.304 -69.189 1.00 64.06 198 SER A N 1
ATOM 1558 C CA . SER A 1 198 ? 61.071 -19.672 -69.037 1.00 64.06 198 SER A CA 1
ATOM 1559 C C . SER A 1 198 ? 61.251 -21.167 -69.309 1.00 64.06 198 SER A C 1
ATOM 1561 O O . SER A 1 198 ? 61.325 -21.970 -68.382 1.00 64.06 198 SER A O 1
ATOM 1563 N N . GLY A 1 199 ? 61.281 -21.556 -70.587 1.00 62.53 199 GLY A N 1
ATOM 1564 C CA . GLY A 1 199 ? 61.498 -22.931 -71.057 1.00 62.53 199 GLY A CA 1
ATOM 1565 C C . GLY A 1 199 ? 62.864 -23.519 -70.673 1.00 62.53 199 GLY A C 1
ATOM 1566 O O . GLY A 1 199 ? 63.709 -23.730 -71.532 1.00 62.53 199 GLY A O 1
ATOM 1567 N N . ILE A 1 200 ? 63.081 -23.794 -69.384 1.00 59.56 200 ILE A N 1
ATOM 1568 C CA . ILE A 1 200 ? 64.332 -24.348 -68.834 1.00 59.56 200 ILE A CA 1
ATOM 1569 C C . ILE A 1 200 ? 64.243 -25.882 -68.656 1.00 59.56 200 ILE A C 1
ATOM 1571 O O . ILE A 1 200 ? 65.240 -26.534 -68.376 1.00 59.56 200 ILE A O 1
ATOM 1575 N N . PHE A 1 201 ? 63.086 -26.505 -68.909 1.00 58.12 201 PHE A N 1
ATOM 1576 C CA . PHE A 1 201 ? 62.920 -27.969 -68.899 1.00 58.12 201 PHE A CA 1
ATOM 1577 C C . PHE A 1 201 ? 62.549 -28.517 -70.283 1.00 58.12 201 PHE A C 1
ATOM 1579 O O . PHE A 1 201 ? 61.457 -29.037 -70.499 1.00 58.12 201 PHE A O 1
ATOM 1586 N N . GLY A 1 202 ? 63.474 -28.387 -71.232 1.00 54.34 202 GLY A N 1
ATOM 1587 C CA . GLY A 1 202 ? 63.363 -28.972 -72.569 1.00 54.34 202 GLY A CA 1
ATOM 1588 C C . GLY A 1 202 ? 64.728 -29.347 -73.140 1.00 54.34 202 GLY A C 1
ATOM 1589 O O . GLY A 1 202 ? 65.167 -28.723 -74.096 1.00 54.34 202 GLY A O 1
ATOM 1590 N N . SER A 1 203 ? 65.411 -30.313 -72.519 1.00 52.25 203 SER A N 1
ATOM 1591 C CA . SER A 1 203 ? 66.547 -31.055 -73.096 1.00 52.25 203 SER A CA 1
ATOM 1592 C C . SER A 1 203 ? 66.922 -32.232 -72.177 1.00 52.25 203 SER A C 1
ATOM 1594 O O . SER A 1 203 ? 67.883 -32.152 -71.409 1.00 52.25 203 SER A O 1
ATOM 1596 N N . ILE A 1 204 ? 66.142 -33.311 -72.249 1.00 48.34 204 ILE A N 1
ATOM 1597 C CA . ILE A 1 204 ? 66.651 -34.691 -72.170 1.00 48.34 204 ILE A CA 1
ATOM 1598 C C . ILE A 1 204 ? 66.464 -35.271 -73.565 1.00 48.34 204 ILE A C 1
ATOM 1600 O O . ILE A 1 204 ? 65.377 -35.013 -74.132 1.00 48.34 204 ILE A O 1
#

pLDDT: mean 75.79, std 17.09, range [38.59, 94.81]

Secondary structure (DSSP, 8-state):
-----SSHHHHHHHHGGGTT-TT-SSHHHHHHHHHHHHHHHTT--HHHHHT--TT--HHHHHHHHHHHHHHS-TTTS-TT--HHHHHHHHHHHHHHHHHHHHHHSHHHHHHHHHHHHHHHTT-----TT-------TT-SSHHHHHHHHHHHHHHHHHHHHHHHHHHHHHHHHHHHHHHHHHHHHHHHHHHHHHHHHS--S---

Foldseek 3Di:
DDDDDDVVVVVVVVVVVPPPPPDPPQVVLLVVLLVVLVVVCVPPALCVLLVHDLPDDLVSLVVSLVVLCVVLPLVPDPPPDGSSNNSSSVSSNVSNVVSSLQCNDPVSSVVSVVQVVCVVVVNNPPPPDDPPDRCPVPCDPPVVVVVVVVVVVVVCCVVVVVVVVVVVVVVVVVVVVCVVVVVVVVVVVVVVVVVVVPPPPPDD

Solvent-accessible surface area (backbone atoms only — not comparable to full-atom values): 12076 Å² total; per-residue (Å²): 142,82,95,83,79,78,65,63,58,62,56,50,60,64,61,66,73,60,85,78,71,86,77,72,81,66,54,64,53,29,53,52,29,32,51,52,44,49,56,71,51,57,87,57,50,54,39,62,68,51,73,46,60,93,83,60,48,72,70,54,53,54,50,38,50,53,54,52,50,61,67,40,31,79,84,65,52,60,89,82,55,50,70,28,55,53,38,24,32,49,52,52,39,53,51,42,51,52,29,48,63,41,59,69,38,70,70,51,31,51,52,50,54,51,50,52,53,37,46,73,70,73,48,72,79,79,63,88,83,63,75,84,66,78,84,71,87,82,70,77,64,68,51,58,49,51,51,49,51,50,51,49,52,53,50,48,52,54,54,50,48,52,49,51,50,52,50,52,55,49,51,54,48,51,55,55,49,51,56,62,48,49,56,54,53,50,52,50,48,52,50,53,51,51,57,66,69,54,74,80,88,78,86,131

Sequence (204 aa):
MAPTRGWVLAAVVVLLCCCSAGAASSSLTEEEATTAAQAELAGKTHYEVLGVGTDATLPELKRAFRTLTLELHPDKLPKQAGPAERAAAQVRFLRVVEAFETLKDPQRRAWYNFQEQATSFGFRWHADGARPTRPTEQYTLTDNLAAAALLFVISLFITFGWYLHICIVYGIYAVLFRFKYLWKYALFGIFALLLRGSGIFGSI

Organism: Acanthamoeba castellanii (strain ATCC 30010 / Neff) (NCBI:txid1257118)

Radius of gyration: 38.24 Å; Cα contacts (8 Å, |Δi|>4): 90; chains: 1; bounding box: 90×65×97 Å

Mean predicted aligned error: 18.69 Å

InterPro domains:
  IPR001623 DnaJ domain [PF00226] (45-113)
  IPR001623 DnaJ domain [PR00625] (47-65)
  IPR001623 DnaJ domain [PR00625] (65-80)
  IPR001623 DnaJ domain [PR00625] (88-108)
  IPR001623 DnaJ domain [PS50076] (45-116)
  IPR001623 DnaJ domain [SM00271] (44-108)
  IPR001623 DnaJ domain [cd06257] (45-105)
  IPR036869 Chaperone J-domain superfamily [G3DSA:1.10.287.110] (29-124)
  IPR036869 Chaperone J-domain superfamily [SSF46565] (39-115)
  IPR050817 DjlA DnaK co-chaperone [PTHR24074] (28-115)